Protein 3RPZ (pdb70)

Foldseek 3Di:
DPCFAACDLVNLLVFQFDDDPPDALPLLWEEEEEEADDVQLVLQLLLQLLQVLQAHSAYEYEYEPVSVVVNCVVCVRHHYDYNRLLVLLPAADPDATQEYEHAYNDALDVSSCSSVVRPLVHQHEYEYEHSRQAQDADDDHNYAYEYEDELVSVCRNPVQDSVRCVVPVQVVQQVVCLVRVHWYQHDDQQTWTHGNVGRIHTANFADLLCVDPNQVSNLSSNLRNLSSRGPDSSSSNSNSVRLSRVLLVVCVVPHDSPDDDNSVSSVSSVVSSVVSD

Nearest PDB structures (foldseek):
  3rph-assembly1_A  TM=1.003E+00  e=2.388E-55  Bacillus subtilis
  3rq5-assembly1_A  TM=1.002E+00  e=4.741E-53  Bacillus subtilis
  1kyh-assembly1_A  TM=1.003E+00  e=1.109E-51  Bacillus subtilis
  3rss-assembly1_A  TM=8.725E-01  e=8.677E-23  Thermotoga maritima MSB8
  3bgk-assembly1_A  TM=8.846E-01  e=4.744E-20  Streptococcus mutans

Solvent-accessible surface area: 12361 Å² total; per-residue (Å²): 142,102,141,22,68,76,10,44,51,119,68,0,99,87,31,24,35,156,130,80,103,163,37,129,125,40,62,17,8,33,0,0,0,0,0,0,13,91,140,92,36,37,11,0,34,29,0,0,20,0,0,41,114,0,13,8,15,99,2,24,0,0,0,7,83,100,1,11,74,100,0,61,103,85,7,82,114,7,82,56,65,114,39,0,18,112,101,0,19,122,53,86,28,162,122,131,21,93,0,0,0,0,0,0,8,5,47,88,57,152,67,0,28,92,0,0,61,34,0,5,81,25,133,7,23,0,0,0,3,20,7,0,0,15,141,53,109,30,70,176,33,148,14,41,8,0,0,0,0,85,21,30,17,0,97,82,6,15,34,16,64,61,99,65,0,81,146,98,34,12,52,37,0,55,95,38,0,53,119,17,112,0,6,0,0,0,27,40,137,84,12,1,1,0,5,35,97,42,66,12,46,27,6,60,22,23,54,54,1,32,90,81,70,14,13,21,28,0,6,0,0,0,0,0,0,0,10,5,16,12,183,52,44,58,52,0,1,3,0,0,5,15,0,15,1,11,0,0,69,80,25,45,108,158,83,59,40,160,73,1,93,6,76,39,0,0,83,21,1,62,210,12,30,145,142,3,140

B-factor: mean 21.15, std 9.0, range [11.13, 57.39]

Structure (mmCIF, N/CA/C/O backbone):
data_3RPZ
#
_entry.id   3RPZ
#
_cell.length_a   91.920
_cell.length_b   91.920
_cell.length_c   169.630
_cell.angle_alpha   90.000
_cell.angle_beta   90.000
_cell.angle_gamma   90.000
#
_symmetry.space_group_name_H-M   'I 4 2 2'
#
loop_
_entity.id
_entity.type
_entity.pdbx_description
1 polymer 'ADP/ATP-dependent NAD(P)H-hydrate dehydratase'
2 non-polymer 'MAGNESIUM ION'
3 non-polymer 'ADENOSINE MONOPHOSPHATE'
4 non-polymer 'BETA-6-HYDROXY-1,4,5,6-TETRAHYDRONICOTINAMIDE ADENINE DINUCLEOTIDE PHOSPHATE'
5 water water
#
loop_
_atom_site.group_PDB
_atom_site.id
_atom_site.type_symbol
_atom_site.label_atom_id
_atom_site.label_alt_id
_atom_site.label_comp_id
_atom_site.label_asym_id
_atom_site.label_entity_id
_atom_site.label_seq_id
_atom_site.pdbx_PDB_ins_code
_atom_site.Cartn_x
_atom_site.Cartn_y
_atom_site.Cartn_z
_atom_site.occupancy
_atom_site.B_iso_or_equiv
_atom_site.auth_seq_id
_atom_site.auth_comp_id
_atom_site.auth_asym_id
_atom_site.auth_atom_id
_atom_site.pdbx_PDB_model_num
ATOM 1 N N . ALA A 1 3 ? 13.910 -41.244 -37.331 1.00 43.30 0 ALA A N 1
ATOM 2 C CA . ALA A 1 3 ? 14.077 -42.735 -37.416 1.00 43.42 0 ALA A CA 1
ATOM 3 C C . ALA A 1 3 ? 12.751 -43.477 -37.306 1.00 42.48 0 ALA A C 1
ATOM 4 O O . ALA A 1 3 ? 12.542 -44.512 -37.946 1.00 43.42 0 ALA A O 1
ATOM 6 N N . MET A 1 4 ? 11.821 -42.948 -36.512 1.00 40.02 1 MET A N 1
ATOM 7 C CA . MET A 1 4 ? 10.513 -43.582 -36.410 1.00 38.87 1 MET A CA 1
ATOM 8 C C . MET A 1 4 ? 9.590 -43.106 -37.564 1.00 35.84 1 MET A C 1
ATOM 9 O O . MET A 1 4 ? 8.420 -43.545 -37.642 1.00 36.70 1 MET A O 1
ATOM 14 N N . ASN A 1 5 ? 10.081 -42.213 -38.434 1.00 30.81 2 ASN A N 1
ATOM 15 C CA . ASN A 1 5 ? 9.203 -41.595 -39.423 1.00 26.36 2 ASN A CA 1
ATOM 16 C C . ASN A 1 5 ? 7.905 -41.025 -38.819 1.00 24.64 2 ASN A C 1
ATOM 17 O O . ASN A 1 5 ? 6.794 -41.268 -39.311 1.00 25.87 2 ASN A O 1
ATOM 22 N N . VAL A 1 6 ? 8.083 -40.131 -37.891 1.00 23.29 3 VAL A N 1
ATOM 23 C CA . VAL A 1 6 ? 6.954 -39.458 -37.276 1.00 21.12 3 VAL A CA 1
ATOM 24 C C . VAL A 1 6 ? 6.462 -38.428 -38.295 1.00 19.20 3 VAL A C 1
ATOM 25 O O . VAL A 1 6 ? 7.242 -37.602 -38.794 1.00 21.68 3 VAL A O 1
ATOM 29 N N . PRO A 1 7 ? 5.150 -38.421 -38.602 1.00 19.43 4 PRO A N 1
ATOM 30 C CA . PRO A 1 7 ? 4.642 -37.486 -39.587 1.00 19.42 4 PRO A CA 1
ATOM 31 C C . PRO A 1 7 ? 4.559 -36.074 -39.058 1.00 18.82 4 PRO A C 1
ATOM 32 O O . PRO A 1 7 ? 4.372 -35.865 -37.846 1.00 19.28 4 PRO A O 1
ATOM 36 N N . PHE A 1 8 ? 4.670 -35.099 -39.958 1.00 17.88 5 PHE A N 1
ATOM 37 C CA . PHE A 1 8 ? 4.415 -33.717 -39.619 1.00 18.37 5 PHE A CA 1
ATOM 38 C C . PHE A 1 8 ? 2.924 -33.426 -39.614 1.00 18.00 5 PHE A C 1
ATOM 39 O O . PHE A 1 8 ? 2.162 -33.889 -40.430 1.00 18.97 5 PHE A O 1
ATOM 47 N N . TRP A 1 9 ? 2.510 -32.594 -38.666 1.00 16.60 6 TRP A N 1
ATOM 48 C CA . TRP A 1 9 ? 1.163 -31.996 -38.693 1.00 17.47 6 TRP A CA 1
ATOM 49 C C . TRP A 1 9 ? 1.282 -30.830 -39.658 1.00 17.37 6 TRP A C 1
ATOM 50 O O . TRP A 1 9 ? 1.894 -29.808 -39.337 1.00 18.90 6 TRP A O 1
ATOM 61 N N . THR A 1 10 ? 0.685 -30.991 -40.831 1.00 19.94 7 THR A N 1
ATOM 62 C CA . THR A 1 10 ? 0.885 -30.065 -41.938 1.00 19.52 7 THR A CA 1
ATOM 63 C C . THR A 1 10 ? -0.231 -29.058 -42.081 1.00 19.84 7 THR A C 1
ATOM 64 O O . THR A 1 10 ? -1.270 -29.139 -41.443 1.00 19.41 7 THR A O 1
ATOM 68 N N . GLU A 1 11 ? 0.010 -28.072 -42.925 1.00 20.96 8 GLU A N 1
ATOM 69 C CA . GLU A 1 11 ? -0.993 -27.065 -43.246 1.00 21.98 8 GLU A CA 1
ATOM 70 C C . GLU A 1 11 ? -2.343 -27.703 -43.638 1.00 21.64 8 GLU A C 1
ATOM 71 O O . GLU A 1 11 ? -3.383 -27.206 -43.243 1.00 21.10 8 GLU A O 1
ATOM 77 N N . GLU A 1 12 ? -2.302 -28.790 -44.371 1.00 21.81 9 GLU A N 1
ATOM 78 C CA . GLU A 1 12 ? -3.502 -29.468 -44.762 1.00 24.17 9 GLU A CA 1
ATOM 79 C C . GLU A 1 12 ? -4.297 -30.000 -43.547 1.00 22.19 9 GLU A C 1
ATOM 80 O O . GLU A 1 12 ? -5.499 -29.908 -43.513 1.00 22.17 9 GLU A O 1
ATOM 86 N N . HIS A 1 13 ? -3.599 -30.541 -42.561 1.00 20.19 10 HIS A N 1
ATOM 87 C CA . HIS A 1 13 ? -4.226 -31.030 -41.363 1.00 20.47 10 HIS A CA 1
ATOM 88 C C . HIS A 1 13 ? -4.809 -29.870 -40.549 1.00 18.68 10 HIS A C 1
ATOM 89 O O . HIS A 1 13 ? -5.891 -30.000 -39.980 1.00 17.57 10 HIS A O 1
ATOM 96 N N . VAL A 1 14 ? -4.099 -28.767 -40.468 1.00 18.39 11 VAL A N 1
ATOM 97 C CA . VAL A 1 14 ? -4.573 -27.563 -39.774 1.00 17.75 11 VAL A CA 1
ATOM 98 C C . VAL A 1 14 ? -5.871 -27.051 -40.420 1.00 17.58 11 VAL A C 1
ATOM 99 O O . VAL A 1 14 ? -6.897 -26.854 -39.750 1.00 18.34 11 VAL A O 1
ATOM 103 N N . ARG A 1 15 ? -5.830 -26.899 -41.741 1.00 19.20 12 ARG A N 1
ATOM 104 C CA . ARG A 1 15 ? -6.993 -26.370 -42.445 1.00 19.59 12 ARG A CA 1
ATOM 105 C C . ARG A 1 15 ? -8.223 -27.265 -42.266 1.00 20.25 12 ARG A C 1
ATOM 106 O O . ARG A 1 15 ? -9.323 -26.762 -42.083 1.00 22.59 12 ARG A O 1
ATOM 114 N N . ALA A 1 16 ? -8.008 -28.580 -42.267 1.00 20.31 13 ALA A N 1
ATOM 115 C CA . ALA A 1 16 ? -9.073 -29.539 -42.123 1.00 21.49 13 ALA A CA 1
ATOM 116 C C . ALA A 1 16 ? -9.700 -29.618 -40.734 1.00 20.87 13 ALA A C 1
ATOM 117 O O . ALA A 1 16 ? -10.814 -30.184 -40.587 1.00 23.75 13 ALA A O 1
ATOM 119 N N . THR A 1 17 ? -8.972 -29.147 -39.711 1.00 19.27 14 THR A N 1
ATOM 120 C CA . THR A 1 17 ? -9.390 -29.341 -38.332 1.00 18.49 14 THR A CA 1
ATOM 121 C C . THR A 1 17 ? -9.684 -28.056 -37.525 1.00 19.24 14 THR A C 1
ATOM 122 O O . THR A 1 17 ? -10.269 -28.152 -36.443 1.00 20.06 14 THR A O 1
ATOM 126 N N . LEU A 1 18 ? -9.328 -26.877 -38.038 1.00 18.95 15 LEU A N 1
ATOM 127 C CA . LEU A 1 18 ? -9.635 -25.638 -37.325 1.00 18.39 15 LEU A CA 1
ATOM 128 C C . LEU A 1 18 ? -11.148 -25.492 -37.284 1.00 18.71 15 LEU A C 1
ATOM 129 O O . LEU A 1 18 ? -11.834 -25.817 -38.272 1.00 21.02 15 LEU A O 1
ATOM 134 N N . PRO A 1 19 ? -11.676 -25.019 -36.148 1.00 18.94 16 PRO A N 1
ATOM 135 C CA . PRO A 1 19 ? -13.125 -24.940 -35.960 1.00 19.95 16 PRO A CA 1
ATOM 136 C C . PRO A 1 19 ? -13.745 -23.668 -36.619 1.00 20.87 16 PRO A C 1
ATOM 137 O O . PRO A 1 19 ? -13.043 -22.681 -36.864 1.00 19.16 16 PRO A O 1
ATOM 141 N N . GLU A 1 20 ? -15.056 -23.753 -36.862 1.00 25.00 17 GLU A N 1
ATOM 142 C CA . GLU A 1 20 ? -15.864 -22.564 -37.204 1.00 27.17 17 GLU A CA 1
ATOM 143 C C . GLU A 1 20 ? -16.289 -21.837 -35.970 1.00 25.81 17 GLU A C 1
ATOM 144 O O . GLU A 1 20 ? -16.161 -22.315 -34.763 1.00 25.89 17 GLU A O 1
ATOM 150 N N . ARG A 1 21 ? -16.486 -20.543 -36.176 1.00 24.38 18 ARG A N 1
ATOM 151 C CA . ARG A 1 21 ? -17.139 -19.781 -35.149 1.00 23.34 18 ARG A CA 1
ATOM 152 C C . ARG A 1 21 ? -18.557 -19.410 -35.546 1.00 24.68 18 ARG A C 1
ATOM 153 O O . ARG A 1 21 ? -18.765 -18.408 -36.256 1.00 26.71 18 ARG A O 1
ATOM 161 N N . ASP A 1 22 ? -19.548 -20.197 -35.126 1.00 26.22 19 ASP A N 1
ATOM 162 C CA . ASP A 1 22 ? -20.853 -20.049 -35.718 1.00 27.87 19 ASP A CA 1
ATOM 163 C C . ASP A 1 22 ? -21.526 -18.737 -35.388 1.00 25.51 19 ASP A C 1
ATOM 164 O O . ASP A 1 22 ? -21.372 -18.182 -34.270 1.00 23.16 19 ASP A O 1
ATOM 169 N N . ALA A 1 23 ? -22.290 -18.243 -36.345 1.00 24.60 20 ALA A N 1
ATOM 170 C CA . ALA A 1 23 ? -23.121 -17.079 -36.177 1.00 24.92 20 ALA A CA 1
ATOM 171 C C . ALA A 1 23 ? -24.039 -17.203 -35.011 1.00 24.77 20 ALA A C 1
ATOM 172 O O . ALA A 1 23 ? -24.318 -16.215 -34.349 1.00 24.42 20 ALA A O 1
ATOM 174 N N . GLU A 1 24 ? -24.519 -18.389 -34.724 1.00 26.51 21 GLU A N 1
ATOM 175 C CA . GLU A 1 24 ? -25.459 -18.594 -33.631 1.00 28.52 21 GLU A CA 1
ATOM 176 C C . GLU A 1 24 ? -24.661 -19.218 -32.502 1.00 28.81 21 GLU A C 1
ATOM 177 O O . GLU A 1 24 ? -24.701 -20.476 -32.322 1.00 32.18 21 GLU A O 1
ATOM 183 N N . SER A 1 25 ? -23.724 -18.455 -31.980 1.00 24.34 22 SER A N 1
ATOM 184 C CA . SER A 1 25 ? -22.928 -18.796 -30.772 1.00 21.80 22 SER A CA 1
ATOM 185 C C . SER A 1 25 ? -22.869 -17.562 -29.888 1.00 19.63 22 SER A C 1
ATOM 186 O O . SER A 1 25 ? -23.141 -16.437 -30.302 1.00 20.12 22 SER A O 1
ATOM 189 N N . HIS A 1 26 ? -22.568 -17.809 -28.618 1.00 17.81 23 HIS A N 1
ATOM 190 C CA . HIS A 1 26 ? -22.257 -16.769 -27.663 1.00 16.48 23 HIS A CA 1
ATOM 191 C C . HIS A 1 26 ? -21.053 -17.173 -26.866 1.00 15.81 23 HIS A C 1
ATOM 192 O O . HIS A 1 26 ? -20.553 -18.298 -27.036 1.00 17.30 23 HIS A O 1
ATOM 199 N N . LYS A 1 27 ? -20.557 -16.325 -25.970 1.00 14.91 24 LYS A N 1
ATOM 200 C CA . LYS A 1 27 ? -19.318 -16.667 -25.288 1.00 15.75 24 LYS A CA 1
ATOM 201 C C . LYS A 1 27 ? -19.386 -17.987 -24.542 1.00 16.19 24 LYS A C 1
ATOM 202 O O . LYS A 1 27 ? -18.405 -18.706 -24.520 1.00 16.67 24 LYS A O 1
ATOM 208 N N . GLY A 1 28 ? -20.535 -18.304 -23.935 1.00 16.46 25 GLY A N 1
ATOM 209 C CA . GLY A 1 28 ? -20.682 -19.577 -23.278 1.00 16.42 25 GLY A CA 1
ATOM 210 C C . GLY A 1 28 ? -20.483 -20.782 -24.141 1.00 17.67 25 GLY A C 1
ATOM 211 O O . GLY A 1 28 ? -20.030 -21.852 -23.670 1.00 18.96 25 GLY A O 1
ATOM 212 N N . THR A 1 29 ? -20.811 -20.665 -25.428 1.00 17.07 26 THR A N 1
ATOM 213 C CA . THR A 1 29 ? -20.558 -21.741 -26.392 1.00 16.79 26 THR A CA 1
ATOM 214 C C . THR A 1 29 ? -19.109 -22.180 -26.373 1.00 18.52 26 THR A C 1
ATOM 215 O O . THR A 1 29 ? -18.781 -23.375 -26.513 1.00 19.99 26 THR A O 1
ATOM 219 N N . TYR A 1 30 ? -18.220 -21.200 -26.232 1.00 15.70 27 TYR A N 1
ATOM 220 C CA . TYR A 1 30 ? -16.782 -21.442 -26.262 1.00 15.97 27 TYR A CA 1
ATOM 221 C C . TYR A 1 30 ? -16.119 -21.616 -24.904 1.00 17.02 27 TYR A C 1
ATOM 222 O O . TYR A 1 30 ? -14.924 -21.745 -24.820 1.00 19.64 27 TYR A O 1
ATOM 231 N N . GLY A 1 31 ? -16.921 -21.607 -23.854 1.00 15.63 28 GLY A N 1
ATOM 232 C CA . GLY A 1 31 ? -16.471 -21.967 -22.514 1.00 16.66 28 GLY A CA 1
ATOM 233 C C . GLY A 1 31 ? -15.677 -20.916 -21.773 1.00 15.83 28 GLY A C 1
ATOM 234 O O . GLY A 1 31 ? -15.223 -19.929 -22.361 1.00 16.38 28 GLY A O 1
ATOM 235 N N . THR A 1 32 ? -15.530 -21.164 -20.476 1.00 15.54 29 THR A N 1
ATOM 236 C CA . THR A 1 32 ? -14.691 -20.395 -19.568 1.00 14.67 29 THR A CA 1
ATOM 237 C C . THR A 1 32 ? -13.476 -21.219 -19.223 1.00 15.46 29 THR A C 1
ATOM 238 O O . THR A 1 32 ? -13.602 -22.337 -18.743 1.00 15.92 29 THR A O 1
ATOM 242 N N . ALA A 1 33 ? -12.297 -20.704 -19.520 1.00 13.71 30 ALA A N 1
ATOM 243 C CA . ALA A 1 33 ? -11.020 -21.318 -19.175 1.00 14.01 30 ALA A CA 1
ATOM 244 C C . ALA A 1 33 ? -10.465 -20.726 -17.901 1.00 13.74 30 ALA A C 1
ATOM 245 O O . ALA A 1 33 ? -10.760 -19.587 -17.580 1.00 14.01 30 ALA A O 1
ATOM 247 N N . LEU A 1 34 ? -9.696 -21.516 -17.164 1.00 13.20 31 LEU A N 1
ATOM 248 C CA . LEU A 1 34 ? -8.941 -21.060 -16.014 1.00 12.29 31 LEU A CA 1
ATOM 249 C C . LEU A 1 34 ? -7.464 -21.145 -16.291 1.00 13.01 31 LEU A C 1
ATOM 250 O O . LEU A 1 34 ? -6.972 -22.201 -16.690 1.00 13.53 31 LEU A O 1
ATOM 255 N N . LEU A 1 35 ? -6.752 -20.058 -16.020 1.00 12.60 32 LEU A N 1
ATOM 256 C CA . LEU A 1 35 ? -5.302 -19.976 -16.136 1.00 12.66 32 LEU A CA 1
ATOM 257 C C . LEU A 1 35 ? -4.717 -19.683 -14.754 1.00 13.13 32 LEU A C 1
ATOM 258 O O . LEU A 1 35 ? -5.006 -18.632 -14.166 1.00 13.76 32 LEU A O 1
ATOM 263 N N . LEU A 1 36 ? -3.883 -20.602 -14.270 1.00 12.75 33 LEU A N 1
ATOM 264 C CA . LEU A 1 36 ? -3.214 -20.508 -12.977 1.00 12.88 33 LEU A CA 1
ATOM 265 C C . LEU A 1 36 ? -1.749 -20.241 -13.264 1.00 13.03 33 LEU A C 1
ATOM 266 O O . LEU A 1 36 ? -1.002 -21.107 -13.661 1.00 13.19 33 LEU A O 1
ATOM 271 N N . ALA A 1 37 ? -1.342 -18.974 -13.118 1.00 12.71 34 ALA A N 1
ATOM 272 C CA . ALA A 1 37 ? -0.035 -18.537 -13.638 1.00 12.98 34 ALA A CA 1
ATOM 273 C C . ALA A 1 37 ? 0.363 -17.231 -12.996 1.00 13.42 34 ALA A C 1
ATOM 274 O O . ALA A 1 37 ? -0.496 -16.477 -12.533 1.00 13.88 34 ALA A O 1
ATOM 276 N N . GLY A 1 38 ? 1.670 -16.932 -13.069 1.00 14.12 35 GLY A N 1
ATOM 277 C CA . GLY A 1 38 ? 2.181 -15.636 -12.605 1.00 13.60 35 GLY A CA 1
ATOM 278 C C . GLY A 1 38 ? 2.491 -15.566 -11.137 1.00 14.80 35 GLY A C 1
ATOM 279 O O . GLY A 1 38 ? 1.677 -16.003 -10.324 1.00 16.34 35 GLY A O 1
ATOM 280 N N . SER A 1 39 ? 3.645 -15.035 -10.789 1.00 14.87 36 SER A N 1
ATOM 281 C CA . SER A 1 39 ? 4.033 -14.888 -9.402 1.00 14.81 36 SER A CA 1
ATOM 282 C C . SER A 1 39 ? 4.791 -13.579 -9.263 1.00 15.75 36 SER A C 1
ATOM 283 O O . SER A 1 39 ? 5.050 -12.925 -10.232 1.00 16.31 36 SER A O 1
ATOM 286 N N . ASP A 1 40 ? 5.137 -13.203 -8.046 1.00 16.68 37 ASP A N 1
ATOM 287 C CA . ASP A 1 40 ? 5.649 -11.869 -7.838 1.00 17.83 37 ASP A CA 1
ATOM 288 C C . ASP A 1 40 ? 6.868 -11.509 -8.654 1.00 15.52 37 ASP A C 1
ATOM 289 O O . ASP A 1 40 ? 6.930 -10.408 -9.126 1.00 16.78 37 ASP A O 1
ATOM 294 N N . ASP A 1 41 ? 7.831 -12.409 -8.807 1.00 15.56 38 ASP A N 1
ATOM 295 C CA . ASP A 1 41 ? 9.024 -12.078 -9.592 1.00 16.36 38 ASP A CA 1
ATOM 296 C C . ASP A 1 41 ? 8.994 -12.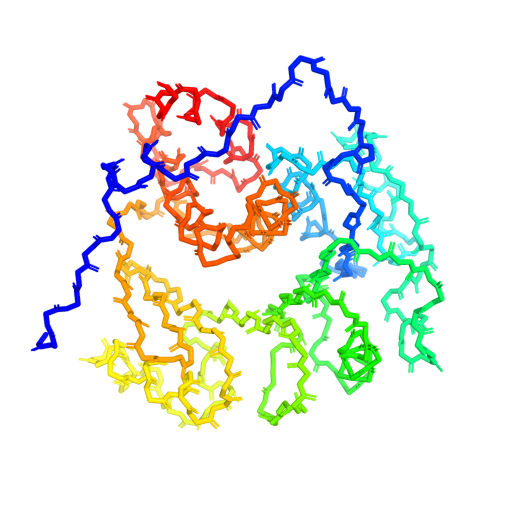580 -11.041 1.00 15.70 38 ASP A C 1
ATOM 297 O O . ASP A 1 41 ? 9.899 -12.335 -11.793 1.00 15.70 38 ASP A O 1
ATOM 302 N N . MET A 1 42 ? 7.931 -13.293 -11.378 1.00 14.45 39 MET A N 1
ATOM 303 C CA . MET A 1 42 ? 7.619 -13.742 -12.757 1.00 14.53 39 MET A CA 1
ATOM 304 C C . MET A 1 42 ? 6.158 -13.448 -13.089 1.00 13.35 39 MET A C 1
ATOM 305 O O . MET A 1 42 ? 5.368 -14.365 -13.399 1.00 13.31 39 MET A O 1
ATOM 310 N N . PRO A 1 43 ? 5.769 -12.167 -13.035 1.00 13.39 40 PRO A N 1
ATOM 311 C CA . PRO A 1 43 ? 4.379 -11.842 -13.320 1.00 12.71 40 PRO A CA 1
ATOM 312 C C . PRO A 1 43 ? 4.027 -11.934 -14.769 1.00 12.60 40 PRO A C 1
ATOM 313 O O . PRO A 1 43 ? 2.873 -12.235 -15.138 1.00 13.35 40 PRO A O 1
ATOM 317 N N . GLY A 1 44 ? 4.986 -11.603 -15.643 1.00 12.43 41 GLY A N 1
A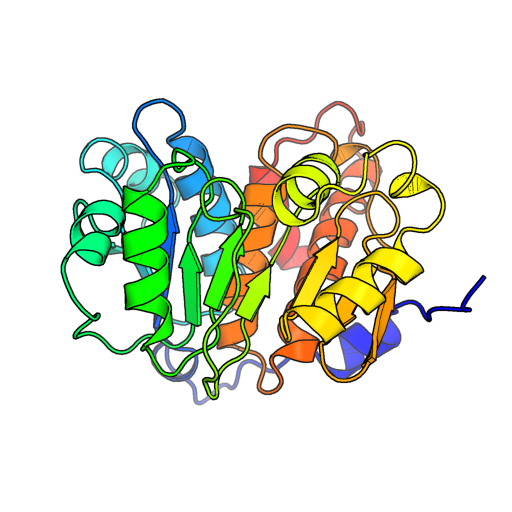TOM 318 C CA . GLY A 1 44 ? 4.684 -11.460 -17.047 1.00 12.43 41 GLY A CA 1
ATOM 319 C C . GLY A 1 44 ? 4.201 -12.728 -17.717 1.00 11.67 41 GLY A C 1
ATOM 320 O O . GLY A 1 44 ? 3.413 -12.626 -18.651 1.00 11.75 41 GLY A O 1
ATOM 321 N N . ALA A 1 45 ? 4.650 -13.876 -17.250 1.00 12.27 42 ALA A N 1
ATOM 322 C CA . ALA A 1 45 ? 4.164 -15.136 -17.805 1.00 11.55 42 ALA A CA 1
ATOM 323 C C . ALA A 1 45 ? 2.652 -15.244 -17.771 1.00 12.02 42 ALA A C 1
ATOM 324 O O . ALA A 1 45 ? 2.062 -15.901 -18.662 1.00 12.76 42 ALA A O 1
ATOM 326 N N . ALA A 1 46 ? 2.014 -14.644 -16.749 1.00 12.44 43 ALA A N 1
ATOM 327 C CA . ALA A 1 46 ? 0.568 -14.668 -16.716 1.00 11.63 43 ALA A CA 1
ATOM 328 C C . ALA A 1 46 ? -0.076 -13.847 -17.795 1.00 11.90 43 ALA A C 1
ATOM 329 O O . ALA A 1 46 ? -1.099 -14.228 -18.370 1.00 12.72 43 ALA A O 1
ATOM 331 N N . LEU A 1 47 ? 0.482 -12.669 -18.069 1.00 12.01 44 LEU A N 1
ATOM 332 C CA . LEU A 1 47 ? 0.005 -11.826 -19.167 1.00 11.13 44 LEU A CA 1
ATOM 333 C C . LEU A 1 47 ? 0.235 -12.531 -20.508 1.00 11.97 44 LEU A C 1
ATOM 334 O O . LEU A 1 47 ? -0.620 -12.532 -21.358 1.00 12.32 44 LEU A O 1
ATOM 339 N N . LEU A 1 48 ? 1.412 -13.137 -20.682 1.00 11.61 45 LEU A N 1
ATOM 340 C CA . LEU A 1 48 ? 1.715 -13.817 -21.910 1.00 11.83 45 LEU A CA 1
ATOM 341 C C . LEU A 1 48 ? 0.765 -14.972 -22.197 1.00 11.37 45 LEU A C 1
ATOM 342 O O . LEU A 1 48 ? 0.204 -15.107 -23.272 1.00 12.06 45 LEU A O 1
ATOM 347 N N . ALA A 1 49 ? 0.551 -15.817 -21.168 1.00 11.35 46 ALA A N 1
ATOM 348 C CA . ALA A 1 49 ? -0.339 -16.942 -21.345 1.00 11.24 46 ALA A CA 1
ATOM 349 C C . ALA A 1 49 ? -1.787 -16.468 -21.459 1.00 12.13 46 ALA A C 1
ATOM 350 O O . ALA A 1 49 ? -2.580 -17.042 -22.201 1.00 12.55 46 ALA A O 1
ATOM 352 N N . GLY A 1 50 ? -2.159 -15.421 -20.732 1.00 11.88 47 GLY A N 1
ATOM 353 C CA . GLY A 1 50 ? -3.526 -14.905 -20.827 1.00 11.62 47 GLY A CA 1
ATOM 354 C C . GLY A 1 50 ? -3.858 -14.372 -22.193 1.00 12.21 47 GLY A C 1
ATOM 355 O O . GLY A 1 50 ? -4.925 -14.640 -22.736 1.00 13.08 47 GLY A O 1
ATOM 35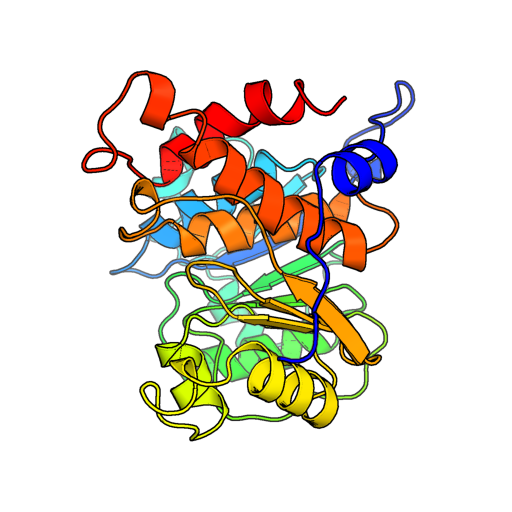6 N N . LEU A 1 51 ? -2.959 -13.600 -22.780 1.00 11.85 48 LEU A N 1
ATOM 357 C CA . LEU A 1 51 ? -3.123 -13.114 -24.155 1.00 12.56 48 LEU A CA 1
ATOM 358 C C . LEU A 1 51 ? -3.178 -14.261 -25.131 1.00 12.68 48 LEU A C 1
ATOM 359 O O . LEU A 1 51 ? -4.057 -14.300 -25.993 1.00 13.16 48 LEU A O 1
ATOM 364 N N . GLY A 1 52 ? -2.295 -15.267 -24.992 1.00 12.08 49 GLY A N 1
ATOM 365 C CA . GLY A 1 52 ? -2.376 -16.420 -25.867 1.00 12.60 49 GLY A CA 1
ATOM 366 C C . GLY A 1 52 ? -3.715 -17.111 -25.791 1.00 12.92 49 GLY A C 1
ATOM 367 O O . GLY A 1 52 ? -4.275 -17.534 -26.806 1.00 12.81 49 GLY A O 1
ATOM 368 N N . ALA A 1 53 ? -4.261 -17.247 -24.598 1.00 12.50 50 ALA A N 1
ATOM 369 C CA . ALA A 1 53 ? -5.524 -17.939 -24.383 1.00 12.11 50 ALA A CA 1
ATOM 370 C C . ALA A 1 53 ? -6.695 -17.153 -24.988 1.00 12.45 50 ALA A C 1
ATOM 371 O O . ALA A 1 53 ? -7.509 -17.739 -25.706 1.00 12.56 50 ALA A O 1
ATOM 373 N N . MET A 1 54 ? -6.786 -15.874 -24.647 1.00 12.62 51 MET A N 1
ATOM 374 C CA . MET A 1 54 ? -7.941 -15.117 -25.115 1.00 12.40 51 MET A CA 1
ATOM 375 C C . MET A 1 54 ? -7.911 -14.902 -26.604 1.00 13.24 51 MET A C 1
ATOM 376 O O . MET A 1 54 ? -8.970 -14.775 -27.226 1.00 14.16 51 MET A O 1
ATOM 381 N N . ARG A 1 55 ? -6.719 -14.863 -27.205 1.00 12.36 52 ARG A N 1
ATOM 382 C CA . ARG A 1 55 ? -6.603 -14.811 -28.657 1.00 12.70 52 ARG A CA 1
ATOM 383 C C . ARG A 1 55 ? -7.012 -16.097 -29.332 1.00 13.70 52 ARG A C 1
ATOM 384 O O . ARG A 1 55 ? -7.218 -16.100 -30.547 1.00 14.99 52 ARG A O 1
ATOM 392 N N . SER A 1 56 ? -7.089 -17.210 -28.614 1.00 12.97 53 SER A N 1
ATOM 393 C CA . SER A 1 56 ? -7.213 -18.528 -29.191 1.00 13.08 53 SER A CA 1
ATOM 394 C C . SER A 1 56 ? -8.570 -19.158 -29.106 1.00 13.76 53 SER A C 1
ATOM 395 O O . SER A 1 56 ? -8.720 -20.377 -29.067 1.00 14.55 53 SER A O 1
ATOM 398 N N . GLY A 1 57 ? -9.628 -18.346 -29.083 1.00 14.02 54 GLY A N 1
ATOM 399 C CA . GL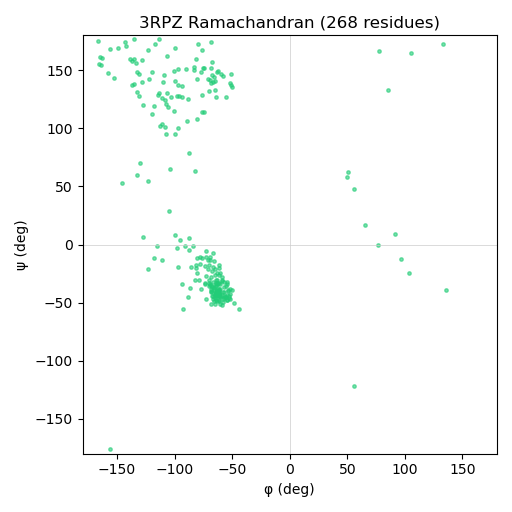Y A 1 57 ? -10.965 -18.841 -29.367 1.00 14.30 54 GLY A CA 1
ATOM 400 C C . GLY A 1 57 ? -11.831 -19.319 -28.199 1.00 14.31 54 GLY A C 1
ATOM 401 O O . GLY A 1 57 ? -12.898 -19.864 -28.435 1.00 14.53 54 GLY A O 1
ATOM 402 N N . LEU A 1 58 ? -11.384 -19.087 -26.967 1.00 13.38 55 LEU A N 1
ATOM 403 C CA . LEU A 1 58 ? -12.224 -19.341 -25.786 1.00 13.37 55 LEU A CA 1
ATOM 404 C C . LEU A 1 58 ? -13.403 -18.351 -25.734 1.00 13.69 55 LEU A C 1
ATOM 405 O O . LEU A 1 58 ? -13.516 -17.426 -26.557 1.00 14.05 55 LEU A O 1
ATOM 410 N N . GLY A 1 59 ? -14.286 -18.579 -24.760 1.00 14.02 56 GLY A N 1
ATOM 411 C CA . GLY A 1 59 ? -15.353 -17.650 -24.481 1.00 14.07 56 GLY A CA 1
ATOM 412 C C . GLY A 1 59 ? -14.995 -16.654 -23.422 1.00 14.16 56 GLY A C 1
ATOM 413 O O . GLY A 1 59 ? -15.119 -15.446 -23.634 1.00 15.94 56 GLY A O 1
ATOM 414 N N . LYS A 1 60 ? -14.587 -17.130 -22.251 1.00 14.17 57 LYS A N 1
ATOM 415 C CA . LYS A 1 60 ? -14.158 -16.296 -21.146 1.00 13.84 57 LYS A CA 1
ATOM 416 C C . LYS A 1 60 ? -12.873 -16.848 -20.585 1.00 12.68 57 LYS A C 1
ATOM 417 O O . LYS A 1 60 ? -12.607 -18.035 -20.705 1.00 13.89 57 LYS A O 1
ATOM 423 N N . LEU A 1 61 ? -12.099 -15.992 -19.923 1.00 12.69 58 LEU A N 1
ATOM 424 C CA . LEU A 1 61 ? -10.899 -16.443 -19.206 1.00 12.14 58 LEU A CA 1
ATOM 425 C C . LEU A 1 61 ? -10.897 -15.879 -17.808 1.00 12.87 58 LEU A C 1
ATOM 426 O O . LEU A 1 61 ? -11.060 -14.648 -17.600 1.00 13.01 58 LEU A O 1
ATOM 431 N N . VAL A 1 62 ? -10.731 -16.757 -16.832 1.00 12.55 59 VAL A N 1
ATOM 432 C CA . VAL A 1 62 ? -10.465 -16.410 -15.446 1.00 12.67 59 VAL A CA 1
ATOM 433 C C . VAL A 1 62 ? -8.979 -16.653 -15.174 1.00 13.16 59 VAL A C 1
ATOM 434 O O . VAL A 1 62 ? -8.505 -17.757 -15.469 1.00 13.49 59 VAL A O 1
ATOM 438 N N . ILE A 1 63 ? -8.270 -15.663 -14.663 1.00 12.93 60 ILE A N 1
ATOM 439 C CA . ILE A 1 63 ? -6.847 -15.806 -14.319 1.00 12.53 60 ILE A CA 1
ATOM 440 C C . ILE A 1 63 ? -6.764 -15.882 -12.807 1.00 13.56 60 ILE A C 1
ATOM 441 O O . ILE A 1 63 ? -7.197 -14.955 -12.108 1.00 14.41 60 ILE A O 1
ATOM 446 N N . GLY A 1 64 ? -6.256 -17.009 -12.308 1.00 13.08 61 GLY A N 1
ATOM 447 C CA . GLY A 1 64 ? -5.995 -17.187 -10.879 1.00 13.44 61 GLY A CA 1
ATOM 448 C C . GLY A 1 64 ? -4.527 -16.891 -10.629 1.00 15.56 61 GLY A C 1
ATOM 449 O O . GLY A 1 64 ? -3.632 -17.695 -10.876 1.00 17.19 61 GLY A O 1
ATOM 450 N N . THR A 1 65 ? -4.264 -15.699 -10.141 1.00 17.68 62 THR A N 1
ATOM 451 C CA . THR A 1 65 ? -2.892 -15.234 -9.898 1.00 18.07 62 THR A CA 1
ATOM 452 C C . THR A 1 65 ? -2.887 -14.419 -8.631 1.00 17.00 62 THR A C 1
ATOM 453 O O . THR A 1 65 ? -3.923 -14.051 -8.097 1.00 18.39 62 THR A O 1
ATOM 457 N N . SER A 1 66 ? -1.642 -14.108 -8.218 1.00 19.99 63 SER A N 1
ATOM 458 C CA . SER A 1 66 ? -1.391 -13.367 -7.027 1.00 22.76 63 SER A CA 1
ATOM 459 C C . SER A 1 66 ? -1.987 -11.967 -7.111 1.00 21.80 63 SER A C 1
ATOM 460 O O . SER A 1 66 ? -2.015 -11.387 -8.231 1.00 18.65 63 SER A O 1
ATOM 463 N N . GLU A 1 67 ? -2.409 -11.355 -6.014 1.00 21.97 64 GLU A N 1
ATOM 464 C CA . GLU A 1 67 ? -2.926 -10.012 -5.985 1.00 22.27 64 GLU A CA 1
ATOM 465 C C . GLU A 1 67 ? -2.037 -9.010 -6.635 1.00 22.33 64 GLU A C 1
ATOM 466 O O . GLU A 1 67 ? -2.517 -8.049 -7.250 1.00 24.37 64 GLU A O 1
ATOM 472 N N . ASN A 1 68 ? -0.734 -9.142 -6.479 1.00 19.91 65 ASN A N 1
ATOM 473 C CA . ASN A 1 68 ? 0.180 -8.161 -7.040 1.00 20.69 65 ASN A CA 1
ATOM 474 C C . ASN A 1 68 ? 0.321 -8.260 -8.527 1.00 18.46 65 ASN A C 1
ATOM 475 O O . ASN A 1 68 ? 0.800 -7.326 -9.157 1.00 18.52 65 ASN A O 1
ATOM 480 N N . VAL A 1 69 ? -0.058 -9.400 -9.137 1.00 15.12 66 VAL A N 1
ATOM 481 C CA . VAL A 1 69 ? 0.069 -9.652 -10.563 1.00 14.33 66 VAL A CA 1
ATOM 482 C C . VAL A 1 69 ? -1.135 -9.125 -11.324 1.00 14.62 66 VAL A C 1
ATOM 483 O O . VAL A 1 69 ? -1.007 -8.595 -12.401 1.00 14.00 66 VAL A O 1
ATOM 487 N N . ILE A 1 70 ? -2.328 -9.240 -10.745 1.00 14.25 67 ILE A N 1
ATOM 488 C CA . ILE A 1 70 ? -3.562 -8.807 -11.369 1.00 12.88 67 ILE A CA 1
ATOM 489 C C . ILE A 1 70 ? -3.442 -7.436 -12.035 1.00 13.83 67 ILE A C 1
ATOM 490 O O . ILE A 1 70 ? -3.777 -7.314 -13.214 1.00 13.48 67 ILE A O 1
ATOM 495 N N . PRO A 1 71 ? -3.022 -6.384 -11.305 1.00 13.60 68 PRO A N 1
ATOM 496 C CA . PRO A 1 71 ? -3.016 -5.058 -11.914 1.00 14.10 68 PRO A CA 1
ATOM 497 C C . PRO A 1 71 ? -2.110 -4.899 -13.127 1.00 13.81 68 PRO A C 1
ATOM 498 O O . PRO A 1 71 ? -2.273 -3.966 -13.907 1.00 14.20 68 PRO A O 1
ATOM 502 N N . LEU A 1 72 ? -1.131 -5.797 -13.275 1.00 13.26 69 LEU A N 1
ATOM 503 C CA . LEU A 1 72 ? -0.191 -5.737 -14.364 1.00 13.51 69 LEU A CA 1
ATOM 504 C C . LEU A 1 72 ? -0.729 -6.332 -15.634 1.00 13.77 69 LEU A C 1
ATOM 505 O O . LEU A 1 72 ? -0.217 -6.084 -16.751 1.00 15.79 69 LEU A O 1
ATOM 510 N N . ILE A 1 73 ? -1.778 -7.133 -15.542 1.00 11.89 70 ILE A N 1
ATOM 511 C CA . ILE A 1 73 ? -2.447 -7.748 -16.663 1.00 12.56 70 ILE A CA 1
ATOM 512 C C . ILE A 1 73 ? -3.557 -6.878 -17.262 1.00 12.75 70 ILE A C 1
ATOM 513 O O . ILE A 1 73 ? -3.665 -6.736 -18.474 1.00 13.01 70 ILE A O 1
ATOM 518 N N . VAL A 1 74 ? -4.361 -6.307 -16.368 1.00 12.90 71 VAL A N 1
ATOM 519 C CA . VAL A 1 74 ? -5.602 -5.627 -16.740 1.00 12.93 71 VAL A CA 1
ATOM 520 C C . VAL A 1 74 ? -5.474 -4.632 -17.895 1.00 12.86 71 VAL A C 1
ATOM 521 O O . VAL A 1 74 ? -6.268 -4.667 -18.816 1.00 12.94 71 VAL A O 1
ATOM 525 N N . PRO A 1 75 ? -4.511 -3.692 -17.871 1.00 13.25 72 PRO A N 1
ATOM 526 C CA . PRO A 1 75 ? -4.501 -2.667 -18.906 1.00 13.31 72 PRO A CA 1
ATOM 527 C C . PRO A 1 75 ? -4.235 -3.229 -20.294 1.00 13.04 72 PRO A C 1
ATOM 528 O O . PRO A 1 75 ? -4.676 -2.645 -21.310 1.00 15.24 72 PRO A O 1
ATOM 532 N N . VAL A 1 76 ? -3.545 -4.376 -20.368 1.00 12.77 73 VAL A N 1
ATOM 533 C CA . VAL A 1 76 ? -3.176 -4.989 -21.652 1.00 13.72 73 VAL A CA 1
ATOM 534 C C . VAL A 1 76 ? -4.203 -6.019 -22.103 1.00 13.41 73 VAL A C 1
ATOM 535 O O . VAL A 1 76 ? -4.493 -6.152 -23.321 1.00 14.95 73 VAL A O 1
ATOM 539 N N . LEU A 1 77 ? -4.808 -6.739 -21.140 1.00 12.81 74 LEU A N 1
ATOM 540 C CA . LEU A 1 77 ? -5.779 -7.777 -21.386 1.00 12.55 74 LEU A CA 1
ATOM 541 C C . LEU A 1 77 ? -6.997 -7.488 -20.490 1.00 12.25 74 LEU A C 1
ATOM 542 O O . LEU A 1 77 ? -7.264 -8.216 -19.520 1.00 13.11 74 LEU A O 1
ATOM 547 N N . PRO A 1 78 ? -7.742 -6.439 -20.796 1.00 12.33 75 PRO A N 1
ATOM 548 C CA . PRO A 1 78 ? -8.865 -6.088 -19.948 1.00 13.03 75 PRO A CA 1
ATOM 549 C C . PRO A 1 78 ? -10.007 -7.095 -20.029 1.00 13.16 75 PRO A C 1
ATOM 550 O O . PRO A 1 78 ? -10.932 -7.007 -19.208 1.00 12.96 75 PRO A O 1
ATOM 554 N N . GLU A 1 79 ? -9.980 -8.025 -20.975 1.00 12.09 76 GLU A N 1
ATOM 555 C CA . GLU A 1 79 ? -11.060 -8.946 -21.191 1.00 12.18 76 GLU A CA 1
ATOM 556 C C . GLU A 1 79 ? -11.105 -10.104 -20.196 1.00 12.63 76 GLU A C 1
ATOM 557 O O . GLU A 1 79 ? -12.133 -10.753 -20.067 1.00 12.61 76 GLU A O 1
ATOM 563 N N . ALA A 1 80 ? -10.025 -10.357 -19.487 1.00 11.68 77 ALA A N 1
ATOM 564 C CA . ALA A 1 80 ? -9.956 -11.396 -18.496 1.00 11.70 77 ALA A CA 1
ATOM 565 C C . ALA A 1 80 ? -10.513 -10.935 -17.175 1.00 11.98 77 ALA A C 1
ATOM 566 O O . ALA A 1 80 ? -10.461 -9.732 -16.863 1.00 13.22 77 ALA A O 1
ATOM 568 N N . THR A 1 81 ? -11.067 -11.865 -16.391 1.00 12.09 78 THR A N 1
ATOM 569 C CA . THR A 1 81 ? -11.439 -11.641 -15.011 1.00 13.16 78 THR A CA 1
ATOM 570 C C . THR A 1 81 ? -10.542 -12.496 -14.098 1.00 12.73 78 THR A C 1
ATOM 571 O O . THR A 1 81 ? -9.681 -13.228 -14.609 1.00 13.10 78 THR A O 1
ATOM 575 N N . TYR A 1 82 ? -10.708 -12.373 -12.788 1.00 13.46 79 TYR A N 1
ATOM 576 C CA . TYR A 1 82 ? -9.700 -12.890 -11.842 1.00 12.76 79 TYR A CA 1
ATOM 577 C C . TYR A 1 82 ? -10.301 -13.740 -10.735 1.00 14.08 79 TYR A C 1
ATOM 578 O O . TYR A 1 82 ? -11.387 -13.471 -10.258 1.00 16.36 79 TYR A O 1
ATOM 587 N N . TRP A 1 83 ? -9.510 -14.719 -10.345 1.00 15.29 80 TRP A N 1
ATOM 588 C CA . TRP A 1 83 ? -9.693 -15.477 -9.128 1.00 15.31 80 TRP A CA 1
ATOM 589 C C . TRP A 1 83 ? -8.489 -15.088 -8.270 1.00 15.81 80 TRP A C 1
ATOM 590 O O . TRP A 1 83 ? -7.350 -15.465 -8.540 1.00 15.69 80 TRP A O 1
ATOM 601 N N . ARG A 1 84 ? -8.735 -14.199 -7.309 1.00 17.42 81 ARG A N 1
ATOM 602 C CA . ARG A 1 84 ? -7.695 -13.546 -6.574 1.00 16.56 81 ARG A CA 1
ATOM 603 C C . ARG A 1 84 ? -6.905 -14.601 -5.751 1.00 17.29 81 ARG A C 1
ATOM 604 O O . ARG A 1 84 ? -7.505 -15.364 -4.973 1.00 17.72 81 ARG A O 1
ATOM 612 N N . ASP A 1 85 ? -5.578 -14.602 -5.930 1.00 17.97 82 ASP A N 1
ATOM 613 C CA A ASP A 1 85 ? -4.685 -15.616 -5.325 0.50 18.72 82 ASP A CA 1
ATOM 614 C CA B ASP A 1 85 ? -4.703 -15.603 -5.293 0.50 18.69 82 ASP A CA 1
ATOM 615 C C . ASP A 1 85 ? -5.146 -17.013 -5.676 1.00 19.05 82 ASP A C 1
ATOM 616 O O . ASP A 1 85 ? -4.990 -17.951 -4.894 1.00 19.56 82 ASP A O 1
ATOM 625 N N . GLY A 1 86 ? -5.684 -17.197 -6.903 1.00 17.12 83 GLY A N 1
ATOM 626 C CA . GLY A 1 86 ? -6.276 -18.433 -7.248 1.00 17.47 83 GLY A CA 1
ATOM 627 C C . GLY A 1 86 ? -5.375 -19.673 -7.254 1.00 17.65 83 GLY A C 1
ATOM 628 O O . GLY A 1 86 ? -5.842 -20.745 -6.894 1.00 17.97 83 GLY A O 1
ATOM 629 N N . TRP A 1 87 ? -4.112 -19.518 -7.689 1.00 18.01 84 TRP A N 1
ATOM 630 C CA . TRP A 1 87 ? -3.225 -20.695 -7.739 1.00 17.90 84 TRP A CA 1
ATOM 631 C C . TRP A 1 87 ? -2.857 -21.141 -6.339 1.00 20.11 84 TRP A C 1
ATOM 632 O O . TRP A 1 87 ? 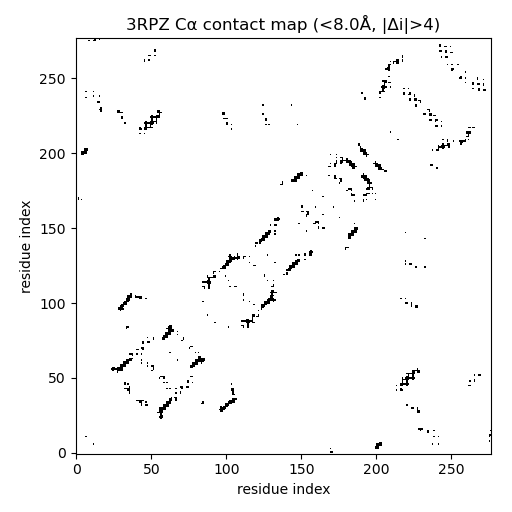-2.671 -22.333 -6.138 1.00 21.34 84 TRP A O 1
ATOM 643 N N . LYS A 1 88 ? -2.787 -20.207 -5.393 1.00 19.71 85 LYS A N 1
ATOM 644 C CA . LYS A 1 88 ? -2.575 -20.578 -3.994 1.00 21.05 85 LYS A CA 1
ATOM 645 C C . LYS A 1 88 ? -3.845 -21.205 -3.455 1.00 20.31 85 LYS A C 1
ATOM 646 O O . LYS A 1 88 ? -3.798 -22.226 -2.723 1.00 22.81 85 LYS A O 1
ATOM 652 N N . LYS A 1 89 ? -5.019 -20.613 -3.687 1.00 20.40 86 LYS A N 1
ATOM 653 C CA . LYS A 1 89 ? -6.262 -21.177 -3.231 1.00 18.99 86 LYS A CA 1
ATOM 654 C C . LYS A 1 89 ? -6.592 -22.559 -3.732 1.00 20.07 86 LYS A C 1
ATOM 655 O O . LYS A 1 89 ? -7.222 -23.373 -3.059 1.00 21.58 86 LYS A O 1
ATOM 661 N N . ALA A 1 90 ? -6.128 -22.839 -4.963 1.00 19.37 87 ALA A N 1
ATOM 662 C CA . ALA A 1 90 ? -6.336 -24.139 -5.559 1.00 19.36 87 ALA A CA 1
ATOM 663 C C . ALA A 1 90 ? -5.626 -25.248 -4.826 1.00 20.28 87 ALA A C 1
ATOM 664 O O . ALA A 1 90 ? -5.993 -26.402 -4.937 1.00 21.61 87 ALA A O 1
ATOM 666 N N . ALA A 1 91 ? -4.606 -24.902 -4.052 1.00 21.14 88 ALA A N 1
ATOM 667 C CA . ALA A 1 91 ? -3.949 -25.901 -3.219 1.00 21.55 88 ALA A CA 1
ATOM 668 C C . ALA A 1 91 ? -4.846 -26.451 -2.088 1.00 23.34 88 ALA A C 1
ATOM 669 O O . ALA A 1 91 ? -4.616 -27.527 -1.569 1.00 24.13 88 ALA A O 1
ATOM 671 N N . ASP A 1 92 ? -5.890 -25.725 -1.755 1.00 24.04 89 ASP A N 1
ATOM 672 C CA . ASP A 1 92 ? -6.746 -26.093 -0.609 1.00 26.00 89 ASP A CA 1
ATOM 673 C C . ASP A 1 92 ? -8.021 -26.878 -0.872 1.00 29.02 89 ASP A C 1
ATOM 674 O O . ASP A 1 92 ? -8.548 -27.556 0.038 1.00 32.17 89 ASP A O 1
ATOM 679 N N . ALA A 1 93 ? -8.530 -26.889 -2.078 1.00 31.95 90 ALA A N 1
ATOM 680 C CA . ALA A 1 93 ? -9.791 -27.550 -2.299 1.00 32.85 90 ALA A CA 1
ATOM 681 C C . ALA A 1 93 ? -10.034 -27.752 -3.755 1.00 34.86 90 ALA A C 1
ATOM 682 O O . ALA A 1 93 ? -9.515 -27.005 -4.571 1.00 31.49 90 ALA A O 1
ATOM 684 N N . GLN A 1 94 ? -10.849 -28.750 -4.057 1.00 36.29 91 GLN A N 1
ATOM 685 C CA . GLN A 1 94 ? -11.412 -28.919 -5.386 1.00 38.64 91 GLN A CA 1
ATOM 686 C C . GLN A 1 94 ? -12.043 -27.618 -5.814 1.00 38.41 91 GLN A C 1
ATOM 687 O O . GLN A 1 94 ? -12.573 -26.856 -4.986 1.00 38.96 91 GLN A O 1
ATOM 693 N N . LEU A 1 95 ? -11.979 -27.365 -7.116 1.00 37.18 92 LEU A N 1
ATOM 694 C CA . LEU A 1 95 ? -12.618 -26.213 -7.710 1.00 38.03 92 LEU A CA 1
ATOM 695 C C . LEU A 1 95 ? -14.124 -26.407 -7.677 1.00 39.34 92 LEU A C 1
ATOM 696 O O . LEU A 1 95 ? -14.645 -27.450 -8.098 1.00 39.50 92 LEU A O 1
ATOM 701 N N . GLU A 1 96 ? -14.821 -25.377 -7.225 1.00 40.75 93 GLU A N 1
ATOM 702 C CA A GLU A 1 96 ? -16.284 -25.413 -7.188 0.50 41.28 93 GLU A CA 1
ATOM 703 C CA B GLU A 1 96 ? -16.275 -25.408 -7.180 0.50 41.35 93 GLU A CA 1
ATOM 704 C C . GLU A 1 96 ? -16.874 -24.894 -8.497 1.00 40.59 93 GLU A C 1
ATOM 705 O O . GLU A 1 96 ? -18.025 -25.189 -8.830 1.00 41.36 93 GLU A O 1
ATOM 716 N N . GLU A 1 97 ? -16.070 -24.172 -9.274 1.00 38.28 94 GLU A N 1
ATOM 717 C CA . GLU A 1 97 ? -16.505 -23.632 -10.549 1.00 37.19 94 GLU A CA 1
ATOM 718 C C . GLU A 1 97 ? -16.207 -24.658 -11.644 1.00 34.00 94 GLU A C 1
ATOM 719 O O . GLU A 1 97 ? -15.289 -25.453 -11.489 1.00 34.59 94 GLU A O 1
ATOM 725 N N . THR A 1 98 ? -17.015 -24.639 -12.702 1.00 32.54 95 THR A N 1
ATOM 726 C CA . THR A 1 98 ? -16.831 -25.524 -13.870 1.00 30.49 95 THR A CA 1
ATOM 727 C C . THR A 1 98 ? -16.066 -24.736 -14.920 1.00 26.03 95 THR A C 1
ATOM 728 O O . THR A 1 98 ? -16.460 -23.607 -15.298 1.00 27.20 95 THR A O 1
ATOM 732 N N . TYR A 1 99 ? -14.984 -25.338 -15.389 1.00 21.63 96 TYR A N 1
ATOM 733 C CA . TYR A 1 99 ? -14.199 -24.749 -16.462 1.00 19.06 96 TYR A CA 1
ATOM 734 C C . TYR A 1 99 ? -14.157 -25.692 -17.668 1.00 17.62 96 TYR A C 1
ATOM 735 O O . TYR A 1 99 ? -14.196 -26.941 -17.525 1.00 18.67 96 TYR A O 1
ATOM 744 N N . ARG A 1 100 ? -14.081 -25.112 -18.850 1.00 16.12 97 ARG A N 1
ATOM 745 C CA . ARG A 1 100 ? -13.922 -25.853 -20.096 1.00 16.53 97 ARG A CA 1
ATOM 746 C C . ARG A 1 100 ? -12.540 -26.522 -20.231 1.00 15.82 97 ARG A C 1
ATOM 747 O O . ARG A 1 100 ? -12.409 -27.563 -20.815 1.00 17.89 97 ARG A O 1
ATOM 755 N N . ALA A 1 101 ? -11.529 -25.857 -19.696 1.00 15.29 98 ALA A N 1
ATOM 756 C CA . ALA A 1 101 ? -10.136 -26.298 -19.749 1.00 14.26 98 ALA A CA 1
ATOM 757 C C . ALA A 1 101 ? -9.379 -25.491 -18.705 1.00 13.67 98 ALA A C 1
ATOM 758 O O . ALA A 1 101 ? -9.786 -24.344 -18.396 1.00 14.56 98 ALA A O 1
ATOM 760 N N . ILE A 1 102 ? -8.280 -26.007 -18.196 1.00 14.37 99 ILE A N 1
ATOM 761 C CA . ILE A 1 102 ? -7.470 -25.360 -17.154 1.00 14.31 99 ILE A CA 1
ATOM 762 C C . ILE A 1 102 ? -6.002 -25.483 -17.546 1.00 13.92 99 ILE A C 1
ATOM 763 O O . ILE A 1 102 ? -5.580 -26.579 -17.959 1.00 14.69 99 ILE A O 1
ATOM 768 N N . ALA A 1 103 ? -5.218 -24.430 -17.375 1.00 13.52 100 ALA A N 1
ATOM 769 C CA . ALA A 1 103 ? -3.771 -24.499 -17.464 1.00 13.50 100 ALA A CA 1
ATOM 770 C C . ALA A 1 103 ? -3.163 -24.015 -16.181 1.00 14.20 100 ALA A C 1
ATOM 771 O O . ALA A 1 103 ? -3.628 -23.045 -15.596 1.00 13.94 100 ALA A O 1
ATOM 773 N N . ILE A 1 104 ? -2.072 -24.665 -15.773 1.00 13.66 101 ILE A N 1
ATOM 774 C CA . ILE A 1 104 ? -1.341 -24.286 -14.565 1.00 14.47 101 ILE A CA 1
ATOM 775 C C . ILE A 1 104 ? 0.161 -24.325 -14.831 1.00 13.77 101 ILE A C 1
ATOM 776 O O . ILE A 1 104 ? 0.643 -25.216 -15.518 1.00 14.31 101 ILE A O 1
ATOM 781 N N . GLY A 1 105 ? 0.897 -23.323 -14.348 1.00 13.90 102 GLY A N 1
ATOM 782 C CA . GLY A 1 105 ? 2.342 -23.409 -14.244 1.00 13.72 102 GLY A CA 1
ATOM 783 C C . GLY A 1 105 ? 3.192 -22.241 -14.684 1.00 12.74 102 GLY A C 1
ATOM 784 O O . GLY A 1 105 ? 4.251 -22.051 -14.108 1.00 13.82 102 GLY A O 1
ATOM 785 N N . PRO A 1 106 ? 2.821 -21.554 -15.797 1.00 12.95 103 PRO A N 1
ATOM 786 C CA . PRO A 1 106 ? 3.720 -20.483 -16.256 1.00 13.39 103 PRO A CA 1
ATOM 787 C C . PRO A 1 106 ? 4.009 -19.453 -15.194 1.00 13.11 103 PRO A C 1
ATOM 788 O O . PRO A 1 106 ? 3.085 -18.938 -14.594 1.00 14.32 103 PRO A O 1
ATOM 792 N N . GLY A 1 107 ? 5.276 -19.178 -14.929 1.00 13.76 104 GLY A N 1
ATOM 793 C CA . GLY A 1 107 ? 5.653 -18.222 -13.879 1.00 13.61 104 GLY A CA 1
ATOM 794 C C . GLY A 1 107 ? 5.325 -18.584 -12.470 1.00 15.22 104 GLY A C 1
ATOM 795 O O . GLY A 1 107 ? 5.326 -17.742 -11.589 1.00 16.47 104 GLY A O 1
ATOM 796 N N . LEU A 1 108 ? 5.044 -19.865 -12.225 1.00 14.22 105 LEU A N 1
ATOM 797 C CA . LEU A 1 108 ? 4.812 -20.348 -10.865 1.00 15.01 105 LEU A CA 1
ATOM 798 C C . LEU A 1 108 ? 6.082 -21.000 -10.355 1.00 16.34 105 LEU A C 1
ATOM 799 O O . LEU A 1 108 ? 6.737 -21.721 -11.092 1.00 16.06 105 LEU A O 1
ATOM 804 N N . PRO A 1 109 ? 6.415 -20.792 -9.084 1.00 17.69 106 PRO A N 1
ATOM 805 C CA . PRO A 1 109 ? 7.568 -21.483 -8.507 1.00 18.58 106 PRO A CA 1
ATOM 806 C C . PRO A 1 109 ? 7.325 -22.986 -8.501 1.00 17.79 106 PRO A C 1
ATOM 807 O O . PRO A 1 109 ? 6.174 -23.463 -8.407 1.00 17.97 106 PRO A O 1
ATOM 811 N N . GLN A 1 110 ? 8.387 -23.762 -8.635 1.00 18.15 107 GLN A N 1
ATOM 812 C CA . GLN A 1 110 ? 8.293 -25.207 -8.753 1.00 18.99 107 GLN A CA 1
ATOM 813 C C . GLN A 1 110 ? 8.283 -25.788 -7.361 1.00 19.37 107 GLN A C 1
ATOM 814 O O . GLN A 1 110 ? 9.274 -26.339 -6.863 1.00 20.93 107 GLN A O 1
ATOM 820 N N . THR A 1 111 ? 7.102 -25.719 -6.713 1.00 18.23 108 THR A N 1
ATOM 821 C CA . THR A 1 111 ? 6.958 -26.068 -5.319 1.00 18.64 108 THR A CA 1
ATOM 822 C C . THR A 1 111 ? 5.914 -27.165 -5.080 1.00 17.86 108 THR A C 1
ATOM 823 O O . THR A 1 111 ? 5.099 -27.454 -5.913 1.00 18.09 108 THR A O 1
ATOM 827 N N . GLU A 1 112 ? 5.932 -27.708 -3.862 1.00 18.60 109 GLU A N 1
ATOM 828 C CA . GLU A 1 112 ? 4.948 -28.717 -3.438 1.00 19.68 109 GLU A CA 1
ATOM 829 C C . GLU A 1 112 ? 3.572 -28.085 -3.364 1.00 18.32 109 GLU A C 1
ATOM 830 O O . GLU A 1 112 ? 2.583 -28.784 -3.668 1.00 19.76 109 GLU A O 1
ATOM 836 N N . SER A 1 113 ? 3.472 -26.798 -3.016 1.00 18.55 110 SER A N 1
ATOM 837 C CA . SER A 1 113 ? 2.141 -26.179 -3.015 1.00 19.15 110 SER A CA 1
ATOM 838 C C . SER A 1 113 ? 1.536 -26.141 -4.423 1.00 17.92 110 SER A C 1
ATOM 839 O O . SER A 1 113 ? 0.323 -26.307 -4.598 1.00 19.02 110 SER A O 1
ATOM 842 N N . VAL A 1 114 ? 2.356 -25.854 -5.426 1.00 17.33 111 VAL A N 1
ATOM 843 C CA . VAL A 1 114 ? 1.869 -25.933 -6.801 1.00 17.16 111 VAL A CA 1
ATOM 844 C C . VAL A 1 114 ? 1.431 -27.320 -7.160 1.00 16.73 111 VAL A C 1
ATOM 845 O O . VAL A 1 114 ? 0.354 -27.496 -7.786 1.00 17.43 111 VAL A O 1
ATOM 849 N N . GLN A 1 115 ? 2.167 -28.357 -6.703 1.00 17.37 112 GLN A N 1
ATOM 850 C CA . GLN A 1 115 ? 1.684 -29.700 -6.917 1.00 17.70 112 GLN A CA 1
ATOM 851 C C . GLN A 1 115 ? 0.374 -30.042 -6.250 1.00 16.84 112 GLN A C 1
ATOM 852 O O . GLN A 1 115 ? -0.407 -30.793 -6.784 1.00 18.52 112 GLN A O 1
ATOM 858 N N . GLN A 1 116 ? 0.133 -29.471 -5.078 1.00 18.08 113 GLN A N 1
ATOM 859 C CA . GLN A 1 116 ? -1.155 -29.611 -4.439 1.00 18.35 113 GLN A CA 1
ATOM 860 C C . GLN A 1 116 ? -2.259 -29.016 -5.264 1.00 17.19 113 GLN A C 1
ATOM 861 O O . GLN A 1 116 ? -3.335 -29.601 -5.351 1.00 17.84 113 GLN A O 1
ATOM 867 N N . ALA A 1 117 ? -1.998 -27.849 -5.832 1.00 16.93 114 ALA A N 1
ATOM 868 C CA . ALA A 1 117 ? -2.973 -27.220 -6.751 1.00 17.77 114 ALA A CA 1
ATOM 869 C C . ALA A 1 117 ? -3.230 -28.120 -7.986 1.00 17.78 114 ALA A C 1
ATOM 870 O O . ALA A 1 117 ? -4.376 -28.301 -8.380 1.00 18.81 114 ALA A O 1
ATOM 872 N N . VAL A 1 118 ? -2.163 -28.692 -8.540 1.00 18.94 115 VAL A N 1
ATOM 873 C CA . VAL A 1 118 ? -2.308 -29.633 -9.677 1.00 18.13 115 VAL A CA 1
ATOM 874 C C . VAL A 1 118 ? -3.229 -30.790 -9.288 1.00 19.16 115 VAL A C 1
ATOM 875 O O . VAL A 1 118 ? -4.199 -31.135 -9.997 1.00 19.95 115 VAL A O 1
ATOM 879 N N . ASP A 1 119 ? -3.001 -31.357 -8.092 1.00 18.99 116 ASP A N 1
ATOM 880 C CA . ASP A 1 119 ? -3.799 -32.495 -7.678 1.00 20.08 116 ASP A CA 1
ATOM 881 C C . ASP A 1 119 ? -5.275 -32.111 -7.575 1.00 21.46 116 ASP A C 1
ATOM 882 O O . ASP A 1 119 ? -6.126 -32.869 -7.972 1.00 23.08 116 ASP A O 1
ATOM 887 N N . HIS A 1 120 ? -5.584 -30.930 -7.054 1.00 20.18 117 HIS A N 1
ATOM 888 C CA . HIS A 1 120 ? -6.964 -30.489 -6.997 1.00 22.45 117 HIS A CA 1
ATOM 889 C C . HIS A 1 120 ? -7.575 -30.227 -8.373 1.00 22.76 117 HIS A C 1
ATOM 890 O O . HIS A 1 120 ? -8.709 -30.614 -8.605 1.00 25.24 117 HIS A O 1
ATOM 897 N N . VAL A 1 121 ? -6.850 -29.571 -9.241 1.00 21.99 118 VAL A N 1
ATOM 898 C CA . VAL A 1 121 ? -7.364 -29.280 -10.603 1.00 23.73 118 VAL A CA 1
ATOM 899 C C . VAL A 1 121 ? -7.639 -30.566 -11.374 1.00 23.10 118 VAL A C 1
ATOM 900 O O . VAL A 1 121 ? -8.632 -30.661 -12.076 1.00 23.56 118 VAL A O 1
ATOM 904 N N . LEU A 1 122 ? -6.855 -31.602 -11.133 1.00 22.19 119 LEU A N 1
ATOM 905 C CA . LEU A 1 122 ? -7.072 -32.854 -11.855 1.00 22.95 119 LEU A CA 1
ATOM 906 C C . LEU A 1 122 ? -8.361 -33.584 -11.463 1.00 24.54 119 LEU A C 1
ATOM 907 O O . LEU A 1 122 ? -8.788 -34.486 -12.158 1.00 23.95 119 LEU A O 1
ATOM 912 N N . THR A 1 123 ? -9.007 -33.199 -10.370 1.00 25.65 120 THR A N 1
ATOM 913 C CA . THR A 1 123 ? -10.273 -33.797 -10.046 1.00 27.91 120 THR A CA 1
ATOM 914 C C . THR A 1 123 ? -11.406 -33.165 -10.865 1.00 28.01 120 THR A C 1
ATOM 915 O O . THR A 1 123 ? -12.491 -33.722 -10.903 1.00 29.86 120 THR A O 1
ATOM 919 N N . ALA A 1 124 ? -11.149 -32.043 -11.551 1.00 26.89 121 ALA A N 1
ATOM 920 C CA . ALA A 1 124 ? -12.123 -31.442 -12.499 1.00 26.74 121 ALA A CA 1
ATOM 921 C C . ALA A 1 124 ? -12.294 -32.365 -13.702 1.00 27.38 121 ALA A C 1
ATOM 922 O O . ALA A 1 124 ? -11.447 -33.189 -13.966 1.00 30.45 121 ALA A O 1
ATOM 924 N N . ASP A 1 125 ? -13.417 -32.236 -14.391 1.00 28.11 122 ASP A N 1
ATOM 925 C CA A ASP A 1 125 ? -13.662 -33.005 -15.608 0.50 27.96 122 ASP A CA 1
ATOM 926 C CA B ASP A 1 125 ? -13.678 -32.981 -15.594 0.50 27.97 122 ASP A CA 1
ATOM 927 C C . ASP A 1 125 ? -13.463 -32.058 -16.779 1.00 28.17 122 ASP A C 1
ATOM 928 O O . ASP A 1 125 ? -14.420 -31.508 -17.351 1.00 30.86 122 ASP A O 1
ATOM 937 N N . CYS A 1 126 ? -12.200 -31.856 -17.124 1.00 22.79 123 CYS A N 1
ATOM 938 C CA . CYS A 1 126 ? -11.851 -31.062 -18.279 1.00 20.63 123 CYS A CA 1
ATOM 939 C C . CYS A 1 126 ? -10.382 -31.343 -18.623 1.00 19.11 123 CYS A C 1
ATOM 940 O O . CYS A 1 126 ? -9.643 -31.883 -17.812 1.00 18.85 123 CYS A O 1
ATOM 943 N N . PRO A 1 127 ? -9.967 -31.029 -19.840 1.00 17.25 124 PRO A N 1
ATOM 944 C CA . PRO A 1 127 ? -8.540 -31.062 -20.180 1.00 16.26 124 PRO A CA 1
ATOM 945 C C . PRO A 1 127 ? -7.767 -30.118 -19.256 1.00 15.19 124 PRO A C 1
ATOM 946 O O . PRO A 1 127 ? -8.247 -29.013 -18.910 1.00 15.64 124 PRO A O 1
ATOM 950 N N . VAL A 1 128 ? -6.563 -30.532 -18.926 1.00 14.62 125 VAL A N 1
ATOM 951 C CA . VAL A 1 128 ? -5.659 -29.774 -18.046 1.00 13.85 125 VAL A CA 1
ATOM 952 C C . VAL A 1 128 ? -4.298 -29.738 -18.694 1.00 14.95 125 VAL A C 1
ATOM 953 O O . VAL A 1 128 ? -3.785 -30.790 -19.128 1.00 16.17 125 VAL A O 1
ATOM 957 N N . ILE A 1 129 ? -3.699 -28.560 -18.769 1.00 14.32 126 ILE A N 1
ATOM 958 C CA . ILE A 1 129 ? -2.336 -28.369 -19.230 1.00 13.20 126 ILE A CA 1
ATOM 959 C C . ILE A 1 129 ? -1.440 -28.042 -18.059 1.00 14.18 126 ILE A C 1
ATOM 960 O O . ILE A 1 129 ? -1.775 -27.204 -17.209 1.00 13.77 126 ILE A O 1
ATOM 965 N N . LEU A 1 130 ? -0.329 -28.751 -17.965 1.00 14.12 127 LEU A N 1
ATOM 966 C CA . LEU A 1 130 ? 0.701 -28.502 -16.962 1.00 13.68 127 LEU A CA 1
ATOM 967 C C . LEU A 1 130 ? 1.953 -28.049 -17.678 1.00 13.62 127 LEU A C 1
ATOM 968 O O . LEU A 1 130 ? 2.435 -28.706 -18.610 1.00 13.74 127 LEU A O 1
ATOM 973 N N . ASP A 1 131 ? 2.509 -26.929 -17.233 1.00 13.11 128 ASP A N 1
ATOM 974 C CA . ASP A 1 131 ? 3.689 -26.324 -17.814 1.00 12.70 128 ASP A CA 1
ATOM 975 C C . ASP A 1 131 ? 4.602 -25.814 -16.723 1.00 13.89 128 ASP A C 1
ATOM 976 O O . ASP A 1 131 ? 4.145 -25.553 -15.610 1.00 13.80 128 ASP A O 1
ATOM 981 N N . ALA A 1 132 ? 5.856 -25.621 -17.060 1.00 13.87 129 ALA A N 1
ATOM 982 C CA . ALA A 1 132 ? 6.744 -24.747 -16.248 1.00 13.70 129 ALA A CA 1
ATOM 983 C C . ALA A 1 132 ? 6.799 -25.185 -14.778 1.00 13.66 129 ALA A C 1
ATOM 984 O O . ALA A 1 132 ? 7.199 -26.305 -14.517 1.00 14.36 129 ALA A O 1
ATOM 986 N N . GLY A 1 133 ? 6.438 -24.323 -13.841 1.00 13.80 130 GLY A N 1
ATOM 987 C CA . GLY A 1 133 ? 6.534 -24.658 -12.430 1.00 14.91 130 GLY A CA 1
ATOM 988 C C . GLY A 1 133 ? 5.628 -25.766 -11.963 1.00 16.19 130 GLY A C 1
ATOM 989 O O . GLY A 1 133 ? 5.831 -26.270 -10.871 1.00 17.24 130 GLY A O 1
ATOM 990 N N . ALA A 1 134 ? 4.629 -26.145 -12.773 1.00 14.45 131 ALA A N 1
ATOM 991 C CA . ALA A 1 134 ? 3.767 -27.295 -12.485 1.00 15.01 131 ALA A CA 1
ATOM 992 C C . ALA A 1 134 ? 4.310 -28.606 -12.998 1.00 15.59 131 ALA A C 1
ATOM 993 O O . ALA A 1 134 ? 3.681 -29.661 -12.751 1.00 17.33 131 ALA A O 1
ATOM 995 N N . LEU A 1 135 ? 5.432 -28.606 -13.727 1.00 14.89 132 LEU A N 1
ATOM 996 C CA . LEU A 1 135 ? 6.055 -29.836 -14.175 1.00 15.04 132 LEU A CA 1
ATOM 997 C C . LEU A 1 135 ? 7.037 -30.381 -13.130 1.00 16.24 132 LEU A C 1
ATOM 998 O O . LEU A 1 135 ? 7.945 -29.685 -12.689 1.00 16.49 132 LEU A O 1
ATOM 1003 N N . ALA A 1 136 ? 6.835 -31.634 -12.745 1.00 16.80 133 ALA A N 1
ATOM 1004 C CA . ALA A 1 136 ? 7.644 -32.329 -11.757 1.00 18.07 133 ALA A CA 1
ATOM 1005 C C . ALA A 1 136 ? 7.668 -33.802 -12.110 1.00 18.13 133 ALA A C 1
ATOM 1006 O O . ALA A 1 136 ? 6.897 -34.275 -12.920 1.00 17.85 133 ALA A O 1
ATOM 1008 N N . LYS A 1 137 ? 8.546 -34.534 -11.432 1.00 18.94 134 LYS A N 1
ATOM 1009 C CA . LYS A 1 137 ? 8.575 -36.004 -11.533 1.00 19.39 134 LYS A CA 1
ATOM 1010 C C . LYS A 1 137 ? 7.429 -36.526 -10.712 1.00 19.94 134 LYS A C 1
ATOM 1011 O O . LYS A 1 137 ? 7.425 -36.378 -9.491 1.00 22.45 134 LYS A O 1
ATOM 1017 N N . ARG A 1 138 ? 6.449 -37.134 -11.375 1.00 19.25 135 ARG A N 1
ATOM 1018 C CA . ARG A 1 138 ? 5.244 -37.585 -10.695 1.00 19.53 135 ARG A CA 1
ATOM 1019 C C . ARG A 1 138 ? 4.456 -38.521 -11.605 1.00 20.77 135 ARG A C 1
ATOM 1020 O O . ARG A 1 138 ? 4.836 -38.734 -12.738 1.00 21.00 135 ARG A O 1
ATOM 1028 N N . THR A 1 139 ? 3.386 -39.092 -11.070 1.00 22.11 136 THR A N 1
ATOM 1029 C CA . THR A 1 139 ? 2.424 -39.835 -11.871 1.00 22.57 136 THR A CA 1
ATOM 1030 C C . THR A 1 139 ? 1.077 -39.125 -11.802 1.00 21.41 136 THR A C 1
ATOM 1031 O O . THR A 1 139 ? 0.913 -38.122 -11.088 1.00 22.64 136 THR A O 1
ATOM 1035 N N . TYR A 1 140 ? 0.129 -39.594 -12.615 1.00 21.92 137 TYR A N 1
ATOM 1036 C CA . TYR A 1 140 ? -1.125 -38.914 -12.846 1.00 21.93 137 TYR A CA 1
ATOM 1037 C C . TYR A 1 140 ? -2.282 -39.854 -12.636 1.00 24.24 137 TYR A C 1
ATOM 1038 O O . TYR A 1 140 ? -2.201 -41.010 -12.991 1.00 26.88 137 TYR A O 1
ATOM 1047 N N . PRO A 1 141 ? -3.357 -39.374 -12.023 1.00 25.14 138 PRO A N 1
ATOM 1048 C CA . PRO A 1 141 ? -4.489 -40.245 -11.731 1.00 26.30 138 PRO A CA 1
ATOM 1049 C C . PRO A 1 141 ? -5.320 -40.547 -12.973 1.00 26.81 138 PRO A C 1
ATOM 1050 O O . PRO A 1 141 ? -5.413 -39.708 -13.883 1.00 26.21 138 PRO A O 1
ATOM 1054 N N . LYS A 1 142 ? -5.989 -41.703 -13.000 1.00 27.99 139 LYS A N 1
ATOM 1055 C CA . LYS A 1 142 ? -6.908 -41.965 -14.083 1.00 29.32 139 LYS A CA 1
ATOM 1056 C C . LYS A 1 142 ? -8.036 -40.948 -13.973 1.00 28.66 139 LYS A C 1
ATOM 1057 O O . LYS A 1 142 ? -8.540 -40.680 -12.878 1.00 29.26 139 LYS A O 1
ATOM 1063 N N . ARG A 1 143 ? -8.377 -40.323 -15.105 1.00 29.13 140 ARG A N 1
ATOM 1064 C CA . ARG A 1 143 ? -9.442 -39.319 -15.182 1.00 28.76 140 ARG A CA 1
ATOM 1065 C C . ARG A 1 143 ? -9.922 -39.306 -16.638 1.00 29.77 140 ARG A C 1
ATOM 1066 O O . ARG A 1 143 ? -9.213 -39.812 -17.525 1.00 34.28 140 ARG A O 1
ATOM 1074 N N . GLU A 1 144 ? -11.038 -38.652 -16.929 1.00 32.72 141 GLU A N 1
ATOM 1075 C CA A GLU A 1 144 ? -11.534 -38.701 -18.312 0.50 32.98 141 GLU A CA 1
ATOM 1076 C CA B GLU A 1 144 ? -11.607 -38.606 -18.304 0.50 32.94 141 GLU A CA 1
ATOM 1077 C C . GLU A 1 144 ? -10.812 -37.692 -19.235 1.00 31.71 141 GLU A C 1
ATOM 1078 O O . GLU A 1 144 ? -10.430 -38.049 -20.387 1.00 34.83 141 GLU A O 1
ATOM 1089 N N . GLY A 1 145 ? -10.592 -36.482 -18.744 1.00 27.90 142 GLY A N 1
ATOM 1090 C CA . GLY A 1 145 ? -10.027 -35.439 -19.563 1.00 24.70 142 GLY A CA 1
ATOM 1091 C C . GLY A 1 145 ? -8.531 -35.621 -19.749 1.00 21.32 142 GLY A C 1
ATOM 1092 O O . GLY A 1 145 ? -7.858 -36.192 -18.890 1.00 20.72 142 GLY A O 1
ATOM 1093 N N . PRO A 1 146 ? -8.016 -35.191 -20.899 1.00 20.23 143 PRO A N 1
ATOM 1094 C CA . PRO A 1 146 ? -6.588 -35.355 -21.130 1.00 19.29 143 PRO A CA 1
ATOM 1095 C C . PRO A 1 146 ? -5.755 -34.466 -20.201 1.00 18.43 143 PRO A C 1
ATOM 1096 O O . PRO A 1 146 ? -6.233 -33.393 -19.777 1.00 17.72 143 PRO A O 1
ATOM 1100 N N . VAL A 1 147 ? -4.547 -34.920 -19.908 1.00 16.52 144 VAL A N 1
ATOM 1101 C CA . VAL A 1 147 ? -3.542 -34.148 -19.221 1.00 15.92 144 VAL A CA 1
ATOM 1102 C C . VAL A 1 147 ? -2.468 -33.870 -20.254 1.00 15.86 144 VAL A C 1
ATOM 1103 O O . VAL A 1 147 ? -1.962 -34.820 -20.882 1.00 16.67 144 VAL A O 1
ATOM 1107 N N . ILE A 1 148 ? -2.111 -32.611 -20.443 1.00 14.13 145 ILE A N 1
ATOM 1108 C CA . ILE A 1 148 ? -1.177 -32.190 -21.478 1.00 14.51 145 ILE A CA 1
ATOM 1109 C C . ILE A 1 148 ? 0.007 -31.522 -20.827 1.00 14.14 145 ILE A C 1
ATOM 1110 O O . ILE A 1 148 ? -0.127 -30.464 -20.190 1.00 15.14 145 ILE A O 1
ATOM 1115 N N . LEU A 1 149 ? 1.190 -32.164 -20.906 1.00 13.26 146 LEU A N 1
ATOM 1116 C CA . LEU A 1 149 ? 2.416 -31.638 -20.360 1.00 13.88 146 LEU A CA 1
ATOM 1117 C C . LEU A 1 149 ? 3.185 -30.950 -21.446 1.00 13.46 146 LEU A C 1
ATOM 1118 O O . LEU A 1 149 ? 3.323 -31.498 -22.539 1.00 14.06 146 LEU A O 1
ATOM 1123 N N . THR A 1 150 ? 3.763 -29.774 -21.173 1.00 13.02 147 THR A N 1
ATOM 1124 C CA . THR A 1 150 ? 4.464 -29.009 -22.192 1.00 12.89 147 THR A CA 1
ATOM 1125 C C . THR A 1 150 ? 5.932 -28.685 -21.860 1.00 13.88 147 THR A C 1
ATOM 1126 O O . THR A 1 150 ? 6.336 -27.542 -21.857 1.00 14.00 147 THR A O 1
ATOM 1130 N N . PRO A 1 151 ? 6.740 -29.702 -21.563 1.00 12.71 148 PRO A N 1
ATOM 1131 C CA . PRO A 1 151 ? 8.130 -29.474 -21.244 1.00 13.38 148 PRO A CA 1
ATOM 1132 C C . PRO A 1 151 ? 9.005 -29.059 -22.422 1.00 13.83 148 PRO A C 1
ATOM 1133 O O . PRO A 1 151 ? 8.930 -29.624 -23.511 1.00 14.81 148 PRO A O 1
ATOM 1137 N N . HIS A 1 152 ? 9.929 -28.152 -22.139 1.00 14.40 149 HIS A N 1
ATOM 1138 C CA . HIS A 1 152 ? 11.141 -28.098 -22.938 1.00 14.26 149 HIS A CA 1
ATOM 1139 C C . HIS A 1 152 ? 12.087 -29.193 -22.467 1.00 15.26 149 HIS A C 1
ATOM 1140 O O . HIS A 1 152 ? 11.825 -29.892 -21.475 1.00 15.59 149 HIS A O 1
ATOM 1147 N N . PRO A 1 153 ? 13.196 -29.427 -23.164 1.00 15.80 150 PRO A N 1
ATOM 1148 C CA . PRO A 1 153 ? 14.060 -30.564 -22.788 1.00 16.31 150 PRO A CA 1
ATOM 1149 C C . PRO A 1 153 ? 14.577 -30.538 -21.327 1.00 16.06 150 PRO A C 1
ATOM 1150 O O . PRO A 1 153 ? 14.735 -31.576 -20.739 1.00 17.21 150 PRO A O 1
ATOM 1154 N N . GLY A 1 154 ? 14.818 -29.348 -20.744 1.00 16.70 151 GLY A N 1
ATOM 1155 C CA . GLY A 1 154 ? 15.222 -29.248 -19.362 1.00 16.02 151 GLY A CA 1
ATOM 1156 C C . GLY A 1 154 ? 14.132 -29.747 -18.431 1.00 15.89 151 GLY A C 1
ATOM 1157 O O . GLY A 1 154 ? 14.399 -30.456 -17.443 1.00 17.02 151 GLY A O 1
ATOM 1158 N N . GLU A 1 155 ? 12.899 -29.378 -18.709 1.00 14.92 152 GLU A N 1
ATOM 1159 C CA . GLU A 1 155 ? 11.761 -29.806 -17.921 1.00 14.95 152 GLU A CA 1
ATOM 1160 C C . GLU A 1 155 ? 11.544 -31.310 -18.096 1.00 15.79 152 GLU A C 1
ATOM 1161 O O . GLU A 1 155 ? 11.156 -31.995 -17.145 1.00 16.41 152 GLU A O 1
ATOM 1167 N N . PHE A 1 156 ? 11.781 -31.815 -19.294 1.00 15.13 153 PHE A N 1
ATOM 1168 C CA . PHE A 1 156 ? 11.645 -33.252 -19.525 1.00 16.03 153 PHE A CA 1
ATOM 1169 C C . PHE A 1 156 ? 12.654 -34.038 -18.692 1.00 16.46 153 PHE A C 1
ATOM 1170 O O . PHE A 1 156 ? 12.322 -35.075 -18.118 1.00 17.62 153 PHE A O 1
ATOM 1178 N N . PHE A 1 157 ? 13.869 -33.521 -18.565 1.00 17.37 154 PHE A N 1
ATOM 1179 C CA . PHE A 1 157 ? 14.868 -34.125 -17.681 1.00 19.05 154 PHE A CA 1
ATOM 1180 C C . PHE A 1 157 ? 14.387 -34.113 -16.239 1.00 18.36 154 PHE A C 1
ATOM 1181 O O . PHE A 1 157 ? 14.456 -35.138 -15.522 1.00 19.66 154 PHE A O 1
ATOM 1189 N N . ARG A 1 158 ? 13.804 -33.015 -15.808 1.00 17.73 155 ARG A N 1
ATOM 1190 C CA . ARG A 1 158 ? 13.275 -32.971 -14.459 1.00 18.96 155 ARG A CA 1
ATOM 1191 C C . ARG A 1 158 ? 12.163 -34.009 -14.240 1.00 18.90 155 ARG A C 1
ATOM 1192 O O . ARG A 1 158 ? 12.074 -34.606 -13.197 1.00 20.59 155 ARG A O 1
ATOM 1200 N N . MET A 1 159 ? 11.315 -34.192 -15.234 1.00 18.78 156 MET A N 1
ATOM 1201 C CA . MET A 1 159 ? 10.173 -35.119 -15.171 1.00 18.60 156 MET A CA 1
ATOM 1202 C C . MET A 1 159 ? 10.584 -36.582 -15.156 1.00 19.81 156 MET A C 1
ATOM 1203 O O . MET A 1 159 ? 9.907 -37.400 -14.564 1.00 20.14 156 MET A O 1
ATOM 1208 N N . THR 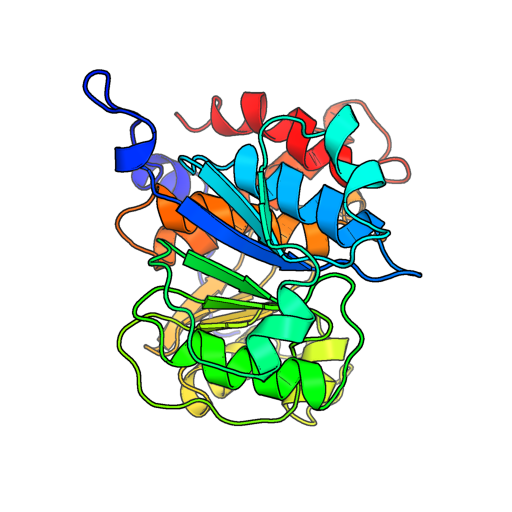A 1 160 ? 11.664 -36.897 -15.872 1.00 19.38 157 THR A N 1
ATOM 1209 C CA . THR A 1 160 ? 11.993 -38.281 -16.261 1.00 19.87 157 THR A CA 1
ATOM 1210 C C . THR A 1 160 ? 13.350 -38.795 -15.823 1.00 21.99 157 THR A C 1
ATOM 1211 O O . THR A 1 160 ? 13.541 -40.034 -15.799 1.00 22.64 157 THR A O 1
ATOM 1215 N N . GLY A 1 161 ? 14.289 -37.917 -15.525 1.00 21.35 158 GLY A N 1
ATOM 1216 C CA . GLY A 1 161 ? 15.714 -38.309 -15.340 1.00 23.29 158 GLY A CA 1
ATOM 1217 C C . GLY A 1 161 ? 16.504 -38.595 -16.606 1.00 24.05 158 GLY A C 1
ATOM 1218 O O . GLY A 1 161 ? 17.713 -38.942 -16.525 1.00 25.93 158 GLY A O 1
ATOM 1219 N N . VAL A 1 162 ? 15.879 -38.480 -17.780 1.00 22.90 159 VAL A N 1
ATOM 1220 C CA . VAL A 1 162 ? 16.603 -38.653 -19.040 1.00 21.50 159 VAL A CA 1
ATOM 1221 C C . VAL A 1 162 ? 17.455 -37.402 -19.271 1.00 22.65 159 VAL A C 1
ATOM 1222 O O . VAL A 1 162 ? 16.902 -36.310 -19.435 1.00 22.19 159 VAL A O 1
ATOM 1226 N N . PRO A 1 163 ? 18.787 -37.506 -19.258 1.00 23.67 160 PRO A N 1
ATOM 1227 C CA . PRO A 1 163 ? 19.580 -36.307 -19.487 1.00 23.52 160 PRO A CA 1
ATOM 1228 C C . PRO A 1 163 ? 19.317 -35.626 -20.844 1.00 22.37 160 PRO A C 1
ATOM 1229 O O . PRO A 1 163 ? 19.045 -36.273 -21.836 1.00 22.53 160 PRO A O 1
ATOM 1233 N N . VAL A 1 164 ? 19.427 -34.296 -20.856 1.00 21.88 161 VAL A N 1
ATOM 1234 C CA . VAL A 1 164 ? 19.122 -33.508 -22.016 1.00 22.01 161 VAL A CA 1
ATOM 1235 C C . VAL A 1 164 ? 19.938 -33.957 -23.223 1.00 22.21 161 VAL A C 1
ATOM 1236 O O . VAL A 1 164 ? 19.417 -34.096 -24.319 1.00 22.82 161 VAL A O 1
ATOM 1240 N N . ASN A 1 165 ? 21.234 -34.187 -23.046 1.00 23.35 162 ASN A N 1
ATOM 1241 C CA . ASN A 1 165 ? 22.047 -34.580 -24.185 1.00 25.38 162 ASN A CA 1
ATOM 1242 C C . ASN A 1 165 ? 21.596 -35.915 -24.813 1.00 25.69 162 ASN A C 1
ATOM 1243 O O . ASN A 1 165 ? 21.722 -36.094 -26.027 1.00 28.72 162 ASN A O 1
ATOM 1248 N N . GLU A 1 166 ? 21.089 -36.836 -23.997 1.00 24.75 163 GLU A N 1
ATOM 1249 C CA A GLU A 1 166 ? 20.550 -38.099 -24.482 0.50 24.67 163 GLU A CA 1
ATOM 1250 C CA B GLU A 1 166 ? 20.554 -38.107 -24.507 0.50 24.34 163 GLU A CA 1
ATOM 1251 C C . GLU A 1 166 ? 19.179 -37.925 -25.123 1.00 23.67 163 GLU A C 1
ATOM 1252 O O . GLU A 1 166 ? 18.895 -38.442 -26.196 1.00 24.14 163 GLU A O 1
ATOM 1263 N N . LEU A 1 167 ? 18.336 -37.167 -24.442 1.00 22.45 164 LEU A N 1
ATOM 1264 C CA . LEU A 1 167 ? 17.006 -36.877 -24.954 1.00 21.50 164 LEU A CA 1
ATOM 1265 C C . LEU A 1 167 ? 17.050 -36.327 -26.341 1.00 22.49 164 LEU A C 1
ATOM 1266 O O . LEU A 1 167 ? 16.304 -36.741 -27.224 1.00 21.68 164 LEU A O 1
ATOM 1271 N N . GLN A 1 168 ? 17.954 -35.364 -26.563 1.00 22.00 165 GLN A N 1
ATOM 1272 C CA . GLN A 1 168 ? 17.947 -34.610 -27.805 1.00 22.64 165 GLN A CA 1
ATOM 1273 C C . GLN A 1 168 ? 18.394 -35.440 -29.007 1.00 23.24 165 GLN A C 1
ATOM 1274 O O . GLN A 1 168 ? 18.161 -35.030 -30.159 1.00 24.90 165 GLN A O 1
ATOM 1280 N N . LYS A 1 169 ? 18.984 -36.604 -28.750 1.00 24.07 166 LYS A N 1
ATOM 1281 C CA . LYS A 1 169 ? 19.343 -37.532 -29.821 1.00 26.27 166 LYS A CA 1
ATOM 1282 C C . LYS A 1 169 ? 18.181 -38.414 -30.321 1.00 25.39 166 LYS A C 1
ATOM 1283 O O . LYS A 1 169 ? 18.259 -38.994 -31.383 1.00 26.36 166 LYS A O 1
ATOM 1289 N N . LYS A 1 170 ? 17.141 -38.556 -29.507 1.00 23.68 167 LYS A N 1
ATOM 1290 C CA . LYS A 1 170 ? 16.047 -39.502 -29.729 1.00 23.63 167 LYS A CA 1
ATOM 1291 C C . LYS A 1 170 ? 14.742 -38.866 -29.205 1.00 21.68 167 LYS A C 1
ATOM 1292 O O . LYS A 1 170 ? 14.033 -39.450 -28.398 1.00 21.13 167 LYS A O 1
ATOM 1298 N N . ARG A 1 171 ? 14.456 -37.647 -29.668 1.00 19.93 168 ARG A N 1
ATOM 1299 C CA . ARG A 1 171 ? 13.354 -36.870 -29.049 1.00 18.73 168 ARG A CA 1
ATOM 1300 C C . ARG A 1 171 ? 12.021 -37.563 -29.121 1.00 19.10 168 ARG A C 1
ATOM 1301 O O . ARG A 1 171 ? 11.300 -37.669 -28.131 1.00 18.20 168 ARG A O 1
ATOM 1309 N N . ALA A 1 172 ? 11.630 -37.992 -30.319 1.00 19.00 169 ALA A N 1
ATOM 1310 C CA . ALA A 1 172 ? 10.318 -38.622 -30.493 1.00 19.25 169 ALA A CA 1
ATOM 1311 C C . ALA A 1 172 ? 10.206 -39.939 -29.771 1.00 19.87 169 ALA A C 1
ATOM 1312 O O . ALA A 1 172 ? 9.176 -40.208 -29.177 1.00 19.82 169 ALA A O 1
ATOM 1314 N N . GLU A 1 173 ? 11.273 -40.704 -29.736 1.00 20.33 170 GLU A N 1
ATOM 1315 C CA . GLU A 1 173 ? 11.289 -41.980 -29.040 1.00 21.69 170 GLU A CA 1
ATOM 1316 C C . GLU A 1 173 ? 11.027 -41.774 -27.550 1.00 20.42 170 GLU A C 1
ATOM 1317 O O . GLU A 1 173 ? 10.176 -42.429 -26.971 1.00 20.08 170 GLU A O 1
ATOM 1323 N N . TYR A 1 174 ? 11.734 -40.837 -26.933 1.00 19.51 171 TYR A N 1
ATOM 1324 C CA . TYR A 1 174 ? 11.540 -40.563 -25.514 1.00 19.19 171 TYR A CA 1
ATOM 1325 C C . TYR A 1 174 ? 10.184 -39.974 -25.251 1.00 18.70 171 TYR A C 1
ATOM 1326 O O . TYR A 1 174 ? 9.545 -40.336 -24.262 1.00 18.13 171 TYR A O 1
ATOM 1335 N N . ALA A 1 175 ? 9.750 -39.015 -26.080 1.00 17.80 172 ALA A N 1
ATOM 1336 C CA . ALA A 1 175 ? 8.473 -38.395 -25.842 1.00 17.36 172 ALA A CA 1
ATOM 1337 C C . ALA A 1 175 ? 7.341 -39.423 -25.913 1.00 18.05 172 ALA A C 1
ATOM 1338 O O . ALA A 1 175 ? 6.446 -39.437 -25.092 1.00 17.24 172 ALA A O 1
ATOM 1340 N N . LYS A 1 176 ? 7.394 -40.307 -26.907 1.00 18.58 173 LYS A N 1
ATOM 1341 C CA . LYS A 1 176 ? 6.383 -41.354 -27.061 1.00 19.08 173 LYS A CA 1
ATOM 1342 C C . LYS A 1 176 ? 6.432 -42.312 -25.895 1.00 18.69 173 LYS A C 1
ATOM 1343 O O . LYS A 1 176 ? 5.379 -42.683 -25.344 1.00 19.41 173 LYS A O 1
ATOM 1349 N N . GLU A 1 177 ? 7.627 -42.708 -25.484 1.00 19.18 174 GLU A N 1
ATOM 1350 C CA . GLU A 1 177 ? 7.749 -43.681 -24.389 1.00 20.83 174 GLU A CA 1
ATOM 1351 C C . GLU A 1 177 ? 7.121 -43.115 -23.097 1.00 19.97 174 GLU A C 1
ATOM 1352 O O . GLU A 1 177 ? 6.383 -43.829 -22.350 1.00 21.08 174 GLU A O 1
ATOM 1358 N N . TRP A 1 178 ? 7.405 -41.841 -22.800 1.00 18.66 175 TRP A N 1
ATOM 1359 C CA . TRP A 1 178 ? 6.949 -41.253 -21.581 1.00 18.62 175 TRP A CA 1
ATOM 1360 C C . TRP A 1 178 ? 5.495 -40.839 -21.633 1.00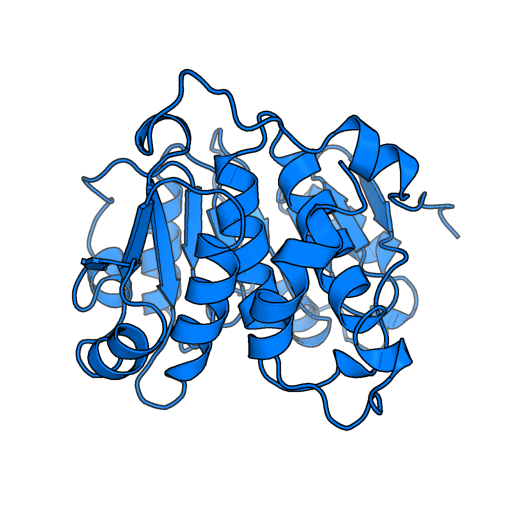 18.09 175 TRP A C 1
ATOM 1361 O O . TRP A 1 178 ? 4.796 -40.882 -20.630 1.00 17.75 175 TRP A O 1
ATOM 1372 N N . ALA A 1 179 ? 4.980 -40.457 -22.800 1.00 17.91 176 ALA A N 1
ATOM 1373 C CA . ALA A 1 179 ? 3.546 -40.227 -22.929 1.00 16.14 176 ALA A CA 1
ATOM 1374 C C . ALA A 1 179 ? 2.774 -41.495 -22.639 1.00 17.46 176 ALA A C 1
ATOM 1375 O O . ALA A 1 179 ? 1.742 -41.486 -21.993 1.00 17.40 176 ALA A O 1
ATOM 1377 N N . ALA A 1 180 ? 3.269 -42.609 -23.147 1.00 17.95 177 ALA A N 1
ATOM 1378 C CA . ALA A 1 180 ? 2.683 -43.906 -22.850 1.00 18.54 177 ALA A CA 1
ATOM 1379 C C . ALA A 1 180 ? 2.769 -44.300 -21.365 1.00 17.70 177 ALA A C 1
ATOM 1380 O O . ALA A 1 180 ? 1.775 -44.685 -20.763 1.00 18.94 177 ALA A O 1
ATOM 1382 N N . GLN A 1 181 ? 3.952 -44.145 -20.769 1.00 18.31 178 GLN A N 1
ATOM 1383 C CA . GLN A 1 181 ? 4.145 -44.503 -19.387 1.00 19.06 178 GLN A CA 1
ATOM 1384 C C . GLN A 1 181 ? 3.319 -43.684 -18.433 1.00 19.13 178 GLN A C 1
ATOM 1385 O O . GLN A 1 181 ? 2.773 -44.205 -17.478 1.00 19.83 178 GLN A O 1
ATOM 1391 N N . LEU A 1 182 ? 3.239 -42.386 -18.678 1.00 17.80 179 LEU A N 1
ATOM 1392 C CA . LEU A 1 182 ? 2.504 -41.471 -17.810 1.00 17.63 179 LEU A CA 1
ATOM 1393 C C . LEU A 1 182 ? 1.018 -41.396 -18.144 1.00 17.91 179 LEU A C 1
ATOM 1394 O O . LEU A 1 182 ? 0.214 -40.963 -17.319 1.00 18.31 179 LEU A O 1
ATOM 1399 N N . GLN A 1 183 ? 0.655 -41.818 -19.346 1.00 17.22 180 GLN A N 1
ATOM 1400 C CA . GLN A 1 183 ? -0.679 -41.649 -19.913 1.00 16.51 180 GLN A CA 1
ATOM 1401 C C . GLN A 1 183 ? -1.097 -40.169 -19.923 1.00 16.62 180 GLN A C 1
ATOM 1402 O O . GLN A 1 183 ? -2.205 -39.821 -19.547 1.00 17.73 180 GLN A O 1
ATOM 1408 N N . THR A 1 184 ? -0.175 -39.357 -20.396 1.00 15.95 181 THR A N 1
ATOM 1409 C CA . THR A 1 184 ? -0.424 -37.945 -20.650 1.00 15.58 181 THR A CA 1
ATOM 1410 C C . THR A 1 184 ? -0.004 -37.610 -22.063 1.00 15.42 181 THR A C 1
ATOM 1411 O O . THR A 1 184 ? 0.814 -38.305 -22.691 1.00 17.53 181 THR A O 1
ATOM 1415 N N . VAL A 1 185 ? -0.547 -36.522 -22.602 1.00 15.00 182 VAL A N 1
ATOM 1416 C CA . VAL A 1 185 ? -0.001 -35.914 -23.803 1.00 15.31 182 VAL A CA 1
ATOM 1417 C C . VAL A 1 185 ? 1.344 -35.302 -23.399 1.00 15.65 182 VAL A C 1
ATOM 1418 O O . VAL A 1 185 ? 1.436 -34.683 -22.317 1.00 16.04 182 VAL A O 1
ATOM 1422 N N . ILE A 1 186 ? 2.361 -35.378 -24.260 1.00 15.22 183 ILE A N 1
ATOM 1423 C CA . ILE A 1 186 ? 3.614 -34.647 -24.043 1.00 14.78 183 ILE A CA 1
ATOM 1424 C C . ILE A 1 186 ? 3.919 -33.849 -25.273 1.00 14.76 183 ILE A C 1
ATOM 1425 O O . ILE A 1 186 ? 4.092 -34.427 -26.359 1.00 16.31 183 ILE A O 1
ATOM 1430 N N . VAL A 1 187 ? 3.999 -32.525 -25.119 1.00 14.00 184 VAL A N 1
ATOM 1431 C CA . VAL A 1 187 ? 4.449 -31.587 -26.119 1.00 14.30 184 VAL A CA 1
ATOM 1432 C C . VAL A 1 187 ? 5.888 -31.291 -25.747 1.00 15.17 184 VAL A C 1
ATOM 1433 O O . VAL A 1 187 ? 6.150 -30.503 -24.856 1.00 14.84 184 VAL A O 1
ATOM 1437 N N . LEU A 1 188 ? 6.820 -32.012 -26.372 1.00 15.00 185 LEU A N 1
ATOM 1438 C CA . LEU A 1 188 ? 8.241 -31.862 -26.092 1.00 14.74 185 LEU A CA 1
ATOM 1439 C C . LEU A 1 188 ? 8.779 -30.790 -27.024 1.00 13.89 185 LEU A C 1
ATOM 1440 O O . LEU A 1 188 ? 8.979 -31.024 -28.248 1.00 15.12 185 LEU A O 1
ATOM 1445 N N . LYS A 1 189 ? 9.039 -29.645 -26.452 1.00 14.56 186 LYS A N 1
ATOM 1446 C CA . LYS A 1 189 ? 9.362 -28.461 -27.228 1.00 14.74 186 LYS A CA 1
ATOM 1447 C C . LYS A 1 189 ? 10.794 -28.489 -27.762 1.00 16.08 186 LYS A C 1
ATOM 1448 O O . LYS A 1 189 ? 11.644 -29.304 -27.377 1.00 16.56 186 LYS A O 1
ATOM 1454 N N . GLY A 1 190 ? 11.003 -27.553 -28.694 1.00 16.86 187 GLY A N 1
ATOM 1455 C CA . GLY A 1 190 ? 12.228 -27.439 -29.438 1.00 16.71 187 GLY A CA 1
ATOM 1456 C C . GLY A 1 190 ? 11.956 -27.267 -30.906 1.00 18.02 187 GLY A C 1
ATOM 1457 O O . GLY A 1 190 ? 10.819 -27.337 -31.357 1.00 17.22 187 GLY A O 1
ATOM 1458 N N . ASN A 1 191 ? 12.983 -27.001 -31.701 1.00 19.27 188 ASN A N 1
ATOM 1459 C CA . ASN A 1 191 ? 12.861 -27.137 -33.117 1.00 20.43 188 ASN A CA 1
ATOM 1460 C C . ASN A 1 191 ? 12.282 -28.583 -33.308 1.00 20.90 188 ASN A C 1
ATOM 1461 O O . ASN A 1 191 ? 12.649 -29.548 -32.629 1.00 22.73 188 ASN A O 1
ATOM 1466 N N . GLN A 1 192 ? 11.371 -28.685 -34.217 1.00 19.00 189 GLN A N 1
ATOM 1467 C CA . GLN A 1 192 ? 10.583 -29.871 -34.488 1.00 18.19 189 GLN A CA 1
ATOM 1468 C C . GLN A 1 192 ? 9.980 -30.410 -33.219 1.00 16.54 189 GLN A C 1
ATOM 1469 O O . GLN A 1 192 ? 10.307 -31.518 -32.772 1.00 17.81 189 GLN A O 1
ATOM 1475 N N . THR A 1 193 ? 9.128 -29.598 -32.610 1.00 15.13 190 THR A N 1
ATOM 1476 C CA . THR A 1 193 ? 8.409 -30.005 -31.419 1.00 14.65 190 THR A CA 1
ATOM 1477 C C . THR A 1 193 ? 7.723 -31.347 -31.673 1.00 15.27 190 THR A C 1
ATOM 1478 O O . THR A 1 193 ? 7.093 -31.547 -32.728 1.00 16.19 190 THR A O 1
ATOM 1482 N N . VAL A 1 194 ? 7.796 -32.227 -30.697 1.00 15.48 191 VAL A N 1
ATOM 1483 C CA . VAL A 1 194 ? 7.113 -33.529 -30.754 1.00 15.40 191 VAL A CA 1
ATOM 1484 C C . VAL A 1 194 ? 5.812 -33.455 -29.990 1.00 15.93 191 VAL A C 1
ATOM 1485 O O . VAL A 1 194 ? 5.794 -32.926 -28.850 1.00 15.78 191 VAL A O 1
ATOM 1489 N N . ILE A 1 195 ? 4.697 -33.853 -30.596 1.00 14.91 192 ILE A N 1
ATOM 1490 C CA . ILE A 1 195 ? 3.424 -33.956 -29.900 1.00 15.35 192 ILE A CA 1
ATOM 1491 C C . ILE A 1 195 ? 3.084 -35.428 -29.799 1.00 16.08 192 ILE A C 1
ATOM 1492 O O . ILE A 1 195 ? 2.703 -36.060 -30.791 1.00 16.63 192 ILE A O 1
ATOM 1497 N N . ALA A 1 196 ? 3.278 -36.003 -28.613 1.00 15.80 193 ALA A N 1
ATOM 1498 C CA . ALA A 1 196 ? 3.083 -37.415 -28.351 1.00 15.35 193 ALA A CA 1
ATOM 1499 C C . ALA A 1 196 ? 1.848 -37.645 -27.499 1.00 16.10 193 ALA A C 1
ATOM 1500 O O . ALA A 1 196 ? 1.719 -37.063 -26.434 1.00 16.54 193 ALA A O 1
ATOM 1502 N N . PHE A 1 197 ? 0.932 -38.481 -27.990 1.00 16.36 194 PHE A N 1
ATOM 1503 C CA . PHE A 1 197 ? -0.324 -38.789 -27.324 1.00 16.48 194 PHE A CA 1
ATOM 1504 C C . PHE A 1 197 ? -0.203 -40.146 -26.619 1.00 16.61 194 PHE A C 1
ATOM 1505 O O . PHE A 1 197 ? 0.520 -41.019 -27.088 1.00 17.81 194 PHE A O 1
ATOM 1513 N N . PRO A 1 198 ? -0.938 -40.293 -25.511 1.00 16.95 195 PRO A N 1
ATOM 1514 C CA . PRO A 1 198 ? -0.758 -41.506 -24.715 1.00 17.95 195 PRO A CA 1
ATOM 1515 C C . PRO A 1 198 ? -1.360 -42.724 -25.377 1.00 18.92 195 PRO A C 1
ATOM 1516 O O . PRO A 1 198 ? -1.107 -43.863 -24.931 1.00 18.86 195 PRO A O 1
ATOM 1520 N N . ASP A 1 199 ? -2.153 -42.560 -26.456 1.00 18.43 196 ASP A N 1
ATOM 1521 C CA . ASP A 1 199 ? -2.654 -43.663 -27.236 1.00 19.33 196 ASP A CA 1
ATOM 1522 C C . ASP A 1 199 ? -1.710 -44.113 -28.350 1.00 19.00 196 ASP A C 1
ATOM 1523 O O . ASP A 1 199 ? -2.031 -45.060 -29.104 1.00 20.68 196 ASP A O 1
ATOM 1528 N N . GLY A 1 200 ? -0.514 -43.539 -28.395 1.00 18.68 197 GLY A N 1
ATOM 1529 C CA . GLY A 1 200 ? 0.501 -43.858 -29.353 1.00 19.57 197 GLY A CA 1
ATOM 1530 C C . GLY A 1 200 ? 0.630 -42.992 -30.598 1.00 20.06 197 GLY A C 1
ATOM 1531 O O . GLY A 1 200 ? 1.626 -43.077 -31.338 1.00 21.74 197 GLY A O 1
ATOM 1532 N N . ASP A 1 201 ? -0.369 -42.148 -30.839 1.00 19.49 198 ASP A N 1
ATOM 1533 C CA . ASP A 1 201 ? -0.272 -41.223 -31.966 1.00 20.06 198 ASP A CA 1
ATOM 1534 C C . ASP A 1 201 ? 0.870 -40.266 -31.661 1.00 19.64 198 ASP A C 1
ATOM 1535 O O . ASP A 1 201 ? 1.085 -39.890 -30.512 1.00 20.38 198 ASP A O 1
ATOM 1540 N N . CYS A 1 202 ? 1.620 -39.856 -32.674 1.00 18.50 199 CYS A N 1
ATOM 1541 C CA . CYS A 1 202 ? 2.676 -38.890 -32.484 1.00 18.92 199 CYS A CA 1
ATOM 1542 C C . CYS A 1 202 ? 2.895 -38.119 -33.768 1.00 18.32 199 CYS A C 1
ATOM 1543 O O . CYS A 1 202 ? 2.787 -38.667 -34.878 1.00 19.72 199 CYS A O 1
ATOM 1546 N N . TRP A 1 203 ? 3.187 -36.833 -33.605 1.00 17.36 200 TRP A N 1
ATOM 1547 C CA . TRP A 1 203 ? 3.409 -35.900 -34.709 1.00 16.88 200 TRP A CA 1
ATOM 1548 C C . TRP A 1 203 ? 4.609 -35.031 -34.405 1.00 17.53 200 TRP A C 1
ATOM 1549 O O . TRP A 1 203 ? 5.002 -34.858 -33.253 1.00 17.75 200 TRP A O 1
ATOM 1560 N N . LEU A 1 204 ? 5.200 -34.485 -35.470 1.00 16.11 201 LEU A N 1
ATOM 1561 C CA . LEU A 1 204 ? 6.215 -33.424 -35.384 1.00 17.05 201 LEU A CA 1
ATOM 1562 C C . LEU A 1 204 ? 5.597 -32.139 -35.884 1.00 16.85 201 LEU A C 1
ATOM 1563 O O . LEU A 1 204 ? 4.841 -32.138 -36.849 1.00 17.46 201 LEU A O 1
ATOM 1568 N N . ASN A 1 205 ? 6.011 -31.030 -35.284 1.00 16.45 202 ASN A N 1
ATOM 1569 C CA . ASN A 1 205 ? 5.570 -29.727 -35.735 1.00 16.21 202 ASN A CA 1
ATOM 1570 C C . ASN A 1 205 ? 6.558 -29.134 -36.729 1.00 16.25 202 ASN A C 1
ATOM 1571 O O . ASN A 1 205 ? 7.750 -29.059 -36.411 1.00 16.82 202 ASN A O 1
ATOM 1576 N N . PRO A 1 206 ? 6.094 -28.717 -37.919 1.00 16.66 203 PRO A N 1
ATOM 1577 C CA . PRO A 1 206 ? 7.013 -28.210 -38.934 1.00 16.77 203 PRO A CA 1
ATOM 1578 C C . PRO A 1 206 ? 7.271 -26.712 -38.919 1.00 17.19 203 PRO A C 1
ATOM 1579 O O . PRO A 1 206 ? 8.049 -26.221 -39.757 1.00 20.31 203 PRO A O 1
ATOM 1583 N N . THR A 1 207 ? 6.638 -25.991 -38.030 1.00 15.75 204 THR A N 1
ATOM 1584 C CA . THR A 1 207 ? 6.734 -24.539 -38.012 1.00 15.58 204 THR A CA 1
ATOM 1585 C C . THR A 1 207 ? 7.582 -23.997 -36.869 1.00 17.00 204 THR A C 1
ATOM 1586 O O . THR A 1 207 ? 7.816 -24.634 -35.863 1.00 17.30 204 THR A O 1
ATOM 1590 N N . GLY A 1 208 ? 7.985 -22.746 -37.035 1.00 16.61 205 GLY A N 1
ATOM 1591 C CA . GLY A 1 208 ? 8.786 -22.036 -36.087 1.00 16.38 205 GLY A CA 1
ATOM 1592 C C . GLY A 1 208 ? 10.225 -21.846 -36.449 1.00 16.00 205 GLY A C 1
ATOM 1593 O O . GLY A 1 208 ? 10.715 -22.460 -37.411 1.00 18.63 205 GLY A O 1
ATOM 1594 N N . ASN A 1 209 ? 10.906 -20.945 -35.757 1.00 15.91 206 ASN A N 1
ATOM 1595 C CA . ASN A 1 209 ? 12.303 -20.635 -36.029 1.00 15.09 206 ASN A CA 1
ATOM 1596 C C . ASN A 1 209 ? 12.957 -20.054 -34.795 1.00 14.89 206 ASN A C 1
ATOM 1597 O O . ASN A 1 209 ? 12.277 -20.003 -33.730 1.00 14.68 206 ASN A O 1
ATOM 1602 N N . GLY A 1 210 ? 14.217 -19.645 -34.892 1.00 15.31 207 GLY A N 1
ATOM 1603 C CA . GLY A 1 210 ? 14.927 -19.156 -33.726 1.00 15.44 207 GLY A CA 1
ATOM 1604 C C . GLY A 1 210 ? 14.397 -17.852 -33.149 1.00 15.40 207 GLY A C 1
ATOM 1605 O O . GLY A 1 210 ? 14.817 -17.439 -32.067 1.00 14.49 207 GLY A O 1
ATOM 1606 N N . ALA A 1 211 ? 13.462 -17.197 -33.813 1.00 14.72 208 ALA A N 1
ATOM 1607 C CA . ALA A 1 211 ? 12.779 -16.050 -33.182 1.00 14.50 208 ALA A CA 1
ATOM 1608 C C . ALA A 1 211 ? 12.105 -16.464 -31.908 1.00 14.47 208 ALA A C 1
ATOM 1609 O O . ALA A 1 211 ? 11.915 -15.645 -30.991 1.00 14.04 208 ALA A O 1
ATOM 1611 N N . LEU A 1 212 ? 11.719 -17.727 -31.814 1.00 13.58 209 LEU A N 1
ATOM 1612 C CA . LEU A 1 212 ? 11.057 -18.273 -30.620 1.00 13.79 209 LEU A CA 1
ATOM 1613 C C . LEU A 1 212 ? 12.000 -18.570 -29.469 1.00 13.26 209 LEU A C 1
ATOM 1614 O O . LEU A 1 212 ? 11.546 -18.856 -28.359 1.00 13.37 209 LEU A O 1
ATOM 1619 N N . ALA A 1 213 ? 13.301 -18.520 -29.717 1.00 13.72 210 ALA A N 1
ATOM 1620 C CA . ALA A 1 213 ? 14.327 -18.867 -28.710 1.00 13.62 210 ALA A CA 1
ATOM 1621 C C . ALA A 1 213 ? 14.617 -17.699 -27.758 1.00 14.33 210 ALA A C 1
ATOM 1622 O O . ALA A 1 213 ? 15.692 -17.109 -27.754 1.00 14.29 210 ALA A O 1
ATOM 1624 N N . LYS A 1 214 ? 13.561 -17.339 -27.019 1.00 12.96 211 LYS A N 1
ATOM 1625 C CA . LYS A 1 214 ? 13.613 -16.150 -26.129 1.00 13.07 211 LYS A CA 1
ATOM 1626 C C . LYS A 1 214 ? 12.555 -16.321 -25.071 1.00 13.05 211 LYS A C 1
ATOM 1627 O O . LYS A 1 214 ? 11.478 -16.852 -25.315 1.00 13.56 211 LYS A O 1
ATOM 1633 N N . GLY A 1 215 ? 12.832 -15.796 -23.888 1.00 13.21 212 GLY A N 1
ATOM 1634 C CA . GLY A 1 215 ? 11.920 -15.898 -22.764 1.00 13.22 212 GLY A CA 1
ATOM 1635 C C . GLY A 1 215 ? 10.497 -15.478 -23.097 1.00 12.78 212 GLY A C 1
ATOM 1636 O O . GLY A 1 215 ? 10.255 -14.411 -23.657 1.00 13.34 212 GLY A O 1
ATOM 1637 N N . GLY A 1 216 ? 9.572 -16.321 -22.608 1.00 12.86 213 GLY A N 1
ATOM 1638 C CA . GLY A 1 216 ? 8.170 -16.039 -22.708 1.00 12.27 213 GLY A CA 1
ATOM 1639 C C . GLY A 1 216 ? 7.433 -16.798 -23.762 1.00 12.98 213 GLY A C 1
ATOM 1640 O O . GLY A 1 216 ? 6.206 -16.918 -23.731 1.00 13.37 213 GLY A O 1
ATOM 1641 N N . THR A 1 217 ? 8.138 -17.249 -24.803 1.00 13.18 214 THR A N 1
ATOM 1642 C CA . THR A 1 217 ? 7.404 -17.854 -25.902 1.00 12.27 214 THR A CA 1
ATOM 1643 C C . THR A 1 217 ? 6.670 -19.126 -25.507 1.00 12.36 214 THR A C 1
ATOM 1644 O O . THR A 1 217 ? 5.571 -19.398 -26.044 1.00 12.77 214 THR A O 1
ATOM 1648 N N . GLY A 1 218 ? 7.213 -19.933 -24.589 1.00 12.53 215 GLY A N 1
ATOM 1649 C CA . GLY A 1 218 ? 6.510 -21.096 -24.138 1.00 13.05 215 GLY A CA 1
ATOM 1650 C C . GLY A 1 218 ? 5.331 -20.776 -23.237 1.00 12.98 215 GLY A C 1
ATOM 1651 O O . GLY A 1 218 ? 4.353 -21.506 -23.190 1.00 13.33 215 GLY A O 1
ATOM 1652 N N . ASP A 1 219 ? 5.416 -19.638 -22.552 1.00 12.72 216 ASP A N 1
ATOM 1653 C CA . ASP A 1 219 ? 4.305 -19.165 -21.736 1.00 11.97 216 ASP A CA 1
ATOM 1654 C C . ASP A 1 219 ? 3.126 -18.805 -22.641 1.00 12.82 216 ASP A C 1
ATOM 1655 O O . ASP A 1 219 ? 1.959 -19.158 -22.371 1.00 12.89 216 ASP A O 1
ATOM 1660 N N . THR A 1 220 ? 3.388 -18.053 -23.733 1.00 11.95 217 THR A N 1
ATOM 1661 C CA . THR A 1 220 ? 2.387 -17.784 -24.725 1.00 12.10 217 THR A CA 1
ATOM 1662 C C . THR A 1 220 ? 1.750 -19.098 -25.273 1.00 11.67 217 THR A C 1
ATOM 1663 O O . THR A 1 220 ? 0.539 -19.208 -25.465 1.00 12.98 217 THR A O 1
ATOM 1667 N N . LEU A 1 221 ? 2.603 -20.075 -25.625 1.00 12.16 218 LEU A N 1
ATOM 1668 C CA . LEU A 1 221 ? 2.115 -21.337 -26.155 1.00 12.34 218 LEU A CA 1
ATOM 1669 C C . LEU A 1 221 ? 1.127 -21.996 -25.201 1.00 12.05 218 LEU A C 1
ATOM 1670 O O . LEU A 1 221 ? 0.076 -22.480 -25.642 1.00 12.38 218 LEU A O 1
ATOM 1675 N N . THR A 1 222 ? 1.434 -22.046 -23.902 1.00 11.62 219 THR A N 1
ATOM 1676 C CA . THR A 1 222 ? 0.515 -22.668 -22.948 1.00 12.39 219 THR A CA 1
ATOM 1677 C C . THR A 1 222 ? -0.861 -22.043 -23.042 1.00 12.49 219 THR A C 1
ATOM 1678 O O . THR A 1 222 ? -1.888 -22.698 -23.056 1.00 13.06 219 THR A O 1
ATOM 1682 N N . GLY A 1 223 ? -0.876 -20.721 -23.130 1.00 12.55 220 GLY A N 1
ATOM 1683 C CA . GLY A 1 223 ? -2.155 -20.017 -23.318 1.00 12.44 220 GLY A CA 1
ATOM 1684 C C . GLY A 1 223 ? -2.864 -20.346 -24.607 1.00 12.23 220 GLY A C 1
ATOM 1685 O O . GLY A 1 223 ? -4.089 -20.567 -24.637 1.00 12.97 220 GLY A O 1
ATOM 1686 N N . MET A 1 224 ? -2.117 -20.400 -25.697 1.00 12.23 221 MET A N 1
ATOM 1687 C CA . MET A 1 224 ? -2.723 -20.770 -26.974 1.00 12.16 221 MET A CA 1
ATOM 1688 C C . MET A 1 224 ? -3.380 -22.170 -26.924 1.00 12.66 221 MET A C 1
ATOM 1689 O O . MET A 1 224 ? -4.492 -22.381 -27.400 1.00 13.63 221 MET A O 1
ATOM 1694 N N . ILE A 1 225 ? -2.685 -23.138 -26.313 1.00 12.37 222 ILE A N 1
ATOM 1695 C CA . ILE A 1 225 ? -3.274 -24.469 -26.147 1.00 13.13 222 ILE A CA 1
ATOM 1696 C C . ILE A 1 225 ? -4.573 -24.381 -25.322 1.00 13.44 222 ILE A C 1
ATOM 1697 O O . ILE A 1 225 ? -5.591 -24.978 -25.683 1.00 14.27 222 ILE A O 1
ATOM 1702 N N . LEU A 1 226 ? -4.546 -23.606 -24.243 1.00 12.55 223 LEU A N 1
ATOM 1703 C CA . LEU A 1 226 ? -5.691 -23.463 -23.373 1.00 13.28 223 LEU A CA 1
ATOM 1704 C C . LEU A 1 226 ? -6.913 -22.936 -24.135 1.00 13.49 223 LEU A C 1
ATOM 1705 O O . LEU A 1 226 ? -7.992 -23.464 -24.041 1.00 13.70 223 LEU A O 1
ATOM 1710 N N . GLY A 1 227 ? -6.729 -21.872 -24.889 1.00 12.73 224 GLY A N 1
ATOM 1711 C CA . GLY A 1 227 ? -7.833 -21.346 -25.680 1.00 13.82 224 GLY A CA 1
ATOM 1712 C C . GLY A 1 227 ? -8.287 -22.320 -26.758 1.00 13.80 224 GLY A C 1
ATOM 1713 O O . GLY A 1 227 ? -9.503 -22.521 -26.966 1.00 14.62 224 GLY A O 1
ATOM 1714 N N . MET A 1 228 ? -7.344 -22.950 -27.469 1.00 13.55 225 MET A N 1
ATOM 1715 C CA . MET A 1 228 ? -7.755 -23.855 -28.540 1.00 14.64 225 MET A CA 1
ATOM 1716 C C . MET A 1 228 ? -8.528 -25.057 -28.033 1.00 14.39 225 MET A C 1
ATOM 1717 O O . MET A 1 228 ? -9.453 -25.548 -28.684 1.00 15.10 225 MET A O 1
ATOM 1722 N N . LEU A 1 229 ? -8.235 -25.493 -26.823 1.00 13.54 226 LEU A N 1
ATOM 1723 C CA . LEU A 1 229 ? -9.010 -26.597 -26.197 1.00 14.50 226 LEU A CA 1
ATOM 1724 C C . LEU A 1 229 ? -10.472 -26.229 -26.017 1.00 14.54 226 LEU A C 1
ATOM 1725 O O . LEU A 1 229 ? -11.344 -27.114 -25.898 1.00 17.08 226 LEU A O 1
ATOM 1730 N N . CYS A 1 230 ? -10.737 -24.928 -25.897 1.00 14.53 227 CYS A N 1
ATOM 1731 C CA . CYS A 1 230 ? -12.105 -24.460 -25.701 1.00 14.25 227 CYS A CA 1
ATOM 1732 C C . CYS A 1 230 ? -12.919 -24.387 -26.967 1.00 15.86 227 CYS A C 1
ATOM 1733 O O . CYS A 1 230 ? -14.162 -24.447 -26.922 1.00 17.61 227 CYS A O 1
ATOM 1736 N N . CYS A 1 231 ? -12.297 -24.257 -28.127 1.00 15.49 228 CYS A N 1
ATOM 1737 C CA . CYS A 1 231 ? -13.038 -24.095 -29.394 1.00 16.63 228 CYS A CA 1
ATOM 1738 C C . CYS A 1 231 ? -12.941 -25.279 -30.331 1.00 17.01 228 CYS A C 1
ATOM 1739 O O . CYS A 1 231 ? -13.741 -25.372 -31.262 1.00 18.53 228 CYS A O 1
ATOM 1742 N N . HIS A 1 232 ? -12.017 -26.213 -30.073 1.00 17.05 229 HIS A N 1
ATOM 1743 C CA . HIS A 1 232 ? -11.940 -27.430 -30.869 1.00 16.73 229 HIS A CA 1
ATOM 1744 C C . HIS A 1 232 ? -12.748 -28.547 -30.221 1.00 19.40 229 HIS A C 1
ATOM 1745 O O . HIS A 1 232 ? -12.557 -28.795 -29.046 1.00 20.81 229 HIS A O 1
ATOM 1752 N N . GLU A 1 233 ? -13.508 -29.290 -30.983 1.00 22.19 230 GLU A N 1
ATOM 1753 C CA . GLU A 1 233 ? -14.181 -30.458 -30.446 1.00 24.71 230 GLU A CA 1
ATOM 1754 C C . GLU A 1 233 ? -13.204 -31.562 -30.009 1.00 23.48 230 GLU A C 1
ATOM 1755 O O . GLU A 1 233 ? -13.418 -32.218 -28.961 1.00 24.38 230 GLU A O 1
ATOM 1761 N N . ASP A 1 234 ? -12.148 -31.757 -30.787 1.00 20.75 231 ASP A N 1
ATOM 1762 C CA . ASP A 1 234 ? -11.167 -32.796 -30.511 1.00 19.83 231 ASP A CA 1
ATOM 1763 C C . ASP A 1 234 ? -9.948 -32.153 -29.835 1.00 19.10 231 ASP A C 1
ATOM 1764 O O . ASP A 1 234 ? -9.272 -31.337 -30.445 1.00 18.13 231 ASP A O 1
ATOM 1769 N N . PRO A 1 235 ? -9.669 -32.488 -28.577 1.00 17.52 232 PRO A N 1
ATOM 1770 C CA . PRO A 1 235 ? -8.538 -31.847 -27.892 1.00 17.52 232 PRO A CA 1
ATOM 1771 C C . PRO A 1 235 ? -7.196 -32.157 -28.546 1.00 16.88 232 PRO A C 1
ATOM 1772 O O . PRO A 1 235 ? -6.256 -31.367 -28.378 1.00 16.78 232 PRO A O 1
ATOM 1776 N N . LYS A 1 236 ? -7.080 -33.266 -29.264 1.00 16.79 233 LYS A N 1
ATOM 1777 C CA . LYS A 1 236 ? -5.840 -33.556 -29.986 1.00 16.85 233 LYS A CA 1
ATOM 1778 C C . LYS A 1 236 ? -5.536 -32.468 -31.024 1.00 16.71 233 LYS A C 1
ATOM 1779 O O . LYS A 1 236 ? -4.415 -32.016 -31.178 1.00 16.87 233 LYS A O 1
ATOM 1785 N N . HIS A 1 237 ? -6.575 -32.085 -31.760 1.00 17.51 234 HIS A N 1
ATOM 1786 C CA . HIS A 1 237 ? -6.434 -31.052 -32.774 1.00 17.19 234 HIS A CA 1
ATOM 1787 C C . HIS A 1 237 ? -6.118 -29.723 -32.177 1.00 16.40 234 HIS A C 1
ATOM 1788 O O . HIS A 1 237 ? -5.370 -28.929 -32.738 1.00 16.59 234 HIS A O 1
ATOM 1795 N N . ALA A 1 238 ? -6.718 -29.433 -31.015 1.00 15.23 235 ALA A N 1
ATOM 1796 C CA . ALA A 1 238 ? -6.419 -28.199 -30.327 1.00 14.42 235 ALA A CA 1
ATOM 1797 C C . ALA A 1 238 ? -4.925 -28.067 -30.014 1.00 14.62 235 ALA A C 1
ATOM 1798 O O . ALA A 1 238 ? -4.309 -27.033 -30.269 1.00 14.90 235 ALA A O 1
ATOM 1800 N N . VAL A 1 239 ? -4.313 -29.130 -29.470 1.00 14.16 236 VAL A N 1
ATOM 1801 C CA . VAL A 1 239 ? -2.892 -29.125 -29.130 1.00 14.06 236 VAL A CA 1
ATOM 1802 C C . VAL A 1 239 ? -2.050 -28.959 -30.393 1.00 14.09 236 VAL A C 1
ATOM 1803 O O . VAL A 1 239 ? -1.161 -28.114 -30.483 1.00 14.35 236 VAL A O 1
ATOM 1807 N N . LEU A 1 240 ? -2.361 -29.763 -31.396 1.00 14.36 237 LEU A N 1
ATOM 1808 C CA . LEU A 1 240 ? -1.573 -29.753 -32.645 1.00 14.84 237 LEU A CA 1
ATOM 1809 C C . LEU A 1 240 ? -1.666 -28.414 -33.380 1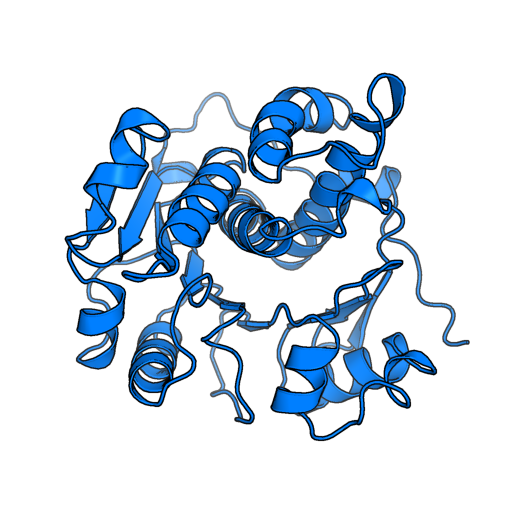.00 14.96 237 LEU A C 1
ATOM 1810 O O . LEU A 1 240 ? -0.661 -27.864 -33.840 1.00 14.72 237 LEU A O 1
ATOM 1815 N N . ASN A 1 241 ? -2.866 -27.843 -33.434 1.00 14.68 238 ASN A N 1
ATOM 1816 C CA . ASN A 1 241 ? -3.051 -26.541 -34.075 1.00 14.54 238 ASN A CA 1
ATOM 1817 C C . ASN A 1 241 ? -2.431 -25.405 -33.300 1.00 13.64 238 ASN A C 1
ATOM 1818 O O . ASN A 1 241 ? -1.944 -24.464 -33.915 1.00 14.67 238 ASN A O 1
ATOM 1823 N N . ALA A 1 242 ? -2.410 -25.478 -31.971 1.00 13.74 239 ALA A N 1
ATOM 1824 C CA . ALA A 1 242 ? -1.788 -24.450 -31.189 1.00 13.77 239 ALA A CA 1
ATOM 1825 C C . ALA A 1 242 ? -0.311 -24.431 -31.442 1.00 14.04 239 ALA A C 1
ATOM 1826 O O . ALA A 1 242 ? 0.296 -23.369 -31.665 1.00 13.45 239 ALA A O 1
ATOM 1828 N N . VAL A 1 243 ? 0.327 -25.610 -31.374 1.00 14.18 240 VAL A N 1
ATOM 1829 C CA . VAL A 1 243 ? 1.782 -25.705 -31.572 1.00 14.05 240 VAL A CA 1
ATOM 1830 C C . VAL A 1 243 ? 2.133 -25.216 -33.006 1.00 13.78 240 VAL A C 1
ATOM 1831 O O . VAL A 1 243 ? 3.064 -24.409 -33.215 1.00 14.30 240 VAL A O 1
ATOM 1835 N N . TYR A 1 244 ? 1.327 -25.611 -33.974 1.00 13.39 241 TYR A N 1
ATOM 1836 C CA . TYR A 1 244 ? 1.565 -25.225 -35.369 1.00 14.13 241 TYR A CA 1
ATOM 1837 C C . TYR A 1 244 ? 1.425 -23.729 -35.583 1.00 13.34 241 TYR A C 1
ATOM 1838 O O . TYR A 1 244 ? 2.304 -23.084 -36.145 1.00 14.61 241 TYR A O 1
ATOM 1847 N N . LEU A 1 245 ? 0.326 -23.167 -35.126 1.00 13.58 242 LEU A N 1
ATOM 1848 C CA . LEU A 1 245 ? 0.099 -21.737 -35.345 1.00 13.69 242 LEU A CA 1
ATOM 1849 C C . LEU A 1 245 ? 1.083 -20.880 -34.576 1.00 13.38 242 LEU A C 1
ATOM 1850 O O . LEU A 1 245 ? 1.484 -19.836 -35.058 1.00 13.54 242 LEU A O 1
ATOM 1855 N N . HIS A 1 246 ? 1.466 -21.307 -33.373 1.00 12.73 243 HIS A N 1
ATOM 1856 C CA . HIS A 1 246 ? 2.515 -20.617 -32.585 1.00 13.62 243 HIS A CA 1
ATOM 1857 C C . HIS A 1 246 ? 3.782 -20.482 -33.414 1.00 13.05 243 HIS A C 1
ATOM 1858 O O . HIS A 1 246 ? 4.309 -19.374 -33.559 1.00 13.43 243 HIS A O 1
ATOM 1865 N N . GLY A 1 247 ? 4.207 -21.568 -34.047 1.00 13.17 244 GLY A N 1
ATOM 1866 C CA . GLY A 1 247 ? 5.391 -21.511 -34.898 1.00 13.28 244 GLY A CA 1
ATOM 1867 C C . GLY A 1 247 ? 5.159 -20.677 -36.143 1.00 13.90 244 GLY A C 1
ATOM 1868 O O . GLY A 1 247 ? 6.040 -19.930 -36.581 1.00 14.23 244 GLY A O 1
ATOM 1869 N N . ALA A 1 248 ? 3.977 -20.780 -36.755 1.00 14.29 245 ALA A N 1
ATOM 1870 C CA . ALA A 1 248 ? 3.648 -20.008 -37.948 1.00 13.95 245 ALA A CA 1
ATOM 1871 C C . ALA A 1 248 ? 3.710 -18.507 -37.687 1.00 14.79 245 ALA A C 1
ATOM 1872 O O . ALA A 1 248 ? 4.052 -17.736 -38.583 1.00 15.32 245 ALA A O 1
ATOM 1874 N N . CYS A 1 249 ? 3.357 -18.086 -36.480 1.00 13.59 246 CYS A N 1
ATOM 1875 C CA . CYS A 1 249 ? 3.427 -16.669 -36.135 1.00 14.15 246 CYS A CA 1
ATOM 1876 C C . CYS A 1 249 ? 4.852 -16.170 -36.178 1.00 14.70 246 CYS A C 1
ATOM 1877 O O . CYS A 1 249 ? 5.114 -15.048 -36.648 1.00 14.62 246 CYS A O 1
ATOM 1880 N N . ALA A 1 250 ? 5.804 -16.964 -35.666 1.00 13.52 247 ALA A N 1
ATOM 1881 C CA . ALA A 1 250 ? 7.212 -16.600 -35.763 1.00 14.33 247 ALA A CA 1
ATOM 1882 C C . ALA A 1 250 ? 7.701 -16.560 -37.192 1.00 15.52 247 ALA A C 1
ATOM 1883 O O . ALA A 1 250 ? 8.517 -15.706 -37.534 1.00 16.73 247 ALA A O 1
ATOM 1885 N N . GLU A 1 251 ? 7.208 -17.443 -38.035 1.00 14.64 248 GLU A N 1
ATOM 1886 C CA . GLU A 1 251 ? 7.615 -17.414 -39.445 1.00 16.20 248 GLU A CA 1
ATOM 1887 C C . GLU A 1 251 ? 7.075 -16.188 -40.155 1.00 16.79 248 GLU A C 1
ATOM 1888 O O . GLU A 1 251 ? 7.791 -15.620 -40.982 1.00 18.02 248 GLU A O 1
ATOM 1894 N N . LEU A 1 252 ? 5.855 -15.748 -39.863 1.00 16.68 249 LEU A N 1
ATOM 1895 C CA A LEU A 1 252 ? 5.343 -14.481 -40.389 0.50 18.03 249 LEU A CA 1
ATOM 1896 C CA B LEU A 1 252 ? 5.379 -14.516 -40.446 0.50 18.05 249 LEU A CA 1
ATOM 1897 C C . LEU A 1 252 ? 6.245 -13.359 -39.964 1.00 18.24 249 LEU A C 1
ATOM 1898 O O . LEU A 1 252 ? 6.649 -12.524 -40.771 1.00 18.81 249 LEU A O 1
ATOM 1907 N N . TRP A 1 253 ? 6.575 -13.306 -38.673 1.00 17.20 250 TRP A N 1
ATOM 1908 C CA . TRP A 1 253 ? 7.425 -12.221 -38.153 1.00 17.40 250 TRP A CA 1
ATOM 1909 C C . TRP A 1 253 ? 8.677 -12.061 -38.916 1.00 17.92 250 TRP A C 1
ATOM 1910 O O . TRP A 1 253 ? 9.095 -10.933 -39.242 1.00 18.05 250 TRP A O 1
ATOM 1921 N N . THR A 1 254 ? 9.356 -13.164 -39.188 1.00 16.84 251 THR A N 1
ATOM 1922 C CA . THR A 1 254 ? 10.672 -13.091 -39.805 1.00 17.96 251 THR A CA 1
ATOM 1923 C C . THR A 1 254 ? 10.655 -12.700 -41.267 1.00 18.48 251 THR A C 1
ATOM 1924 O O . THR A 1 254 ? 11.694 -12.420 -41.874 1.00 19.53 251 THR A O 1
ATOM 1928 N N . ASP A 1 255 ? 9.481 -12.576 -41.862 1.00 18.78 252 ASP A N 1
ATOM 1929 C CA . ASP A 1 255 ? 9.436 -12.106 -43.245 1.00 20.38 252 ASP A CA 1
ATOM 1930 C C . ASP A 1 255 ? 9.979 -10.686 -43.354 1.00 20.99 252 ASP A C 1
ATOM 1931 O O . ASP A 1 255 ? 10.664 -10.371 -44.293 1.00 22.72 252 ASP A O 1
ATOM 1936 N N . GLU A 1 256 ? 9.636 -9.830 -42.402 1.00 19.69 253 GLU A N 1
ATOM 1937 C CA . GLU A 1 256 ? 10.060 -8.442 -42.453 1.00 20.88 253 GLU A CA 1
ATOM 1938 C C . GLU A 1 256 ? 10.756 -7.938 -41.202 1.00 17.88 253 GLU A C 1
ATOM 1939 O O . GLU A 1 256 ? 11.107 -6.756 -41.155 1.00 19.72 253 GLU A O 1
ATOM 1945 N N . HIS A 1 257 ? 11.014 -8.832 -40.266 1.00 16.40 254 HIS A N 1
ATOM 1946 C CA . HIS A 1 257 ? 11.663 -8.459 -38.998 1.00 15.57 254 HIS A CA 1
ATOM 1947 C C . HIS A 1 257 ? 12.784 -9.438 -38.704 1.00 15.65 254 HIS A C 1
ATOM 1948 O O . HIS A 1 257 ? 12.688 -10.631 -39.012 1.00 16.23 254 HIS A O 1
ATOM 1955 N N . SER A 1 258 ? 13.848 -8.991 -38.042 1.00 14.90 255 SER A N 1
ATOM 1956 C CA . SER A 1 258 ? 14.919 -9.914 -37.656 1.00 15.08 255 SER A CA 1
ATOM 1957 C C . SER A 1 258 ? 14.476 -10.905 -36.598 1.00 15.22 255 SER A C 1
ATOM 1958 O O . SER A 1 258 ? 13.823 -10.553 -35.608 1.00 14.36 255 SER A O 1
ATOM 1961 N N . ALA A 1 259 ? 14.895 -12.157 -36.762 1.00 14.88 256 ALA A N 1
ATOM 1962 C CA . ALA A 1 259 ? 14.627 -13.193 -35.814 1.00 14.76 256 ALA A CA 1
ATOM 1963 C C . ALA A 1 259 ? 15.219 -12.940 -34.428 1.00 15.65 256 ALA A C 1
ATOM 1964 O O . ALA A 1 259 ? 14.777 -13.551 -33.477 1.00 17.03 256 ALA A O 1
ATOM 1966 N N . HIS A 1 260 ? 16.163 -12.042 -34.310 1.00 14.87 257 HIS A N 1
ATOM 1967 C CA . HIS A 1 260 ? 16.710 -11.719 -32.995 1.00 14.74 257 HIS A CA 1
ATOM 1968 C C . HIS A 1 260 ? 15.807 -10.864 -32.176 1.00 14.34 257 HIS A C 1
ATOM 1969 O O . HIS A 1 260 ? 16.068 -10.689 -30.961 1.00 14.01 257 HIS A O 1
ATOM 1976 N N . THR A 1 261 ? 14.751 -10.302 -32.767 1.00 14.15 258 THR A N 1
ATOM 1977 C CA . THR A 1 261 ? 14.074 -9.120 -32.197 1.00 13.40 258 THR A CA 1
ATOM 1978 C C . THR A 1 261 ? 12.629 -9.384 -31.761 1.00 13.32 258 THR A C 1
ATOM 1979 O O . THR A 1 261 ? 12.019 -8.465 -31.219 1.00 14.28 258 THR A O 1
ATOM 1983 N N . LEU A 1 262 ? 12.079 -10.592 -31.938 1.00 13.33 259 LEU A N 1
ATOM 1984 C CA . LEU A 1 262 ? 10.690 -10.892 -31.548 1.00 13.51 259 LEU A CA 1
ATOM 1985 C C . LEU A 1 262 ? 10.525 -10.842 -30.043 1.00 13.51 259 LEU A C 1
ATOM 1986 O O . LEU A 1 262 ? 11.354 -11.341 -29.320 1.00 13.04 259 LEU A O 1
ATOM 1991 N N . LEU A 1 263 ? 9.413 -10.288 -29.583 1.00 13.11 260 LEU A N 1
ATOM 1992 C CA . LEU A 1 263 ? 8.999 -10.431 -28.175 1.00 12.80 260 LEU A CA 1
ATOM 1993 C C . LEU A 1 263 ? 7.777 -11.334 -28.154 1.00 12.23 260 LEU A C 1
ATOM 1994 O O . LEU A 1 263 ? 6.877 -11.194 -28.982 1.00 13.09 260 LEU A O 1
ATOM 1999 N N . ALA A 1 264 ? 7.697 -12.232 -27.182 1.00 12.15 261 ALA A N 1
ATOM 2000 C CA . ALA A 1 264 ? 6.670 -13.252 -27.133 1.00 12.49 261 ALA A CA 1
ATOM 2001 C C . ALA A 1 264 ? 5.276 -12.709 -27.270 1.00 12.38 261 ALA A C 1
ATOM 2002 O O . ALA A 1 264 ? 4.450 -13.332 -27.951 1.00 13.34 261 ALA A O 1
ATOM 2004 N N . HIS A 1 265 ? 4.939 -11.600 -26.620 1.00 12.83 262 HIS A N 1
ATOM 2005 C CA . HIS A 1 265 ? 3.564 -11.119 -26.739 1.00 13.17 262 HIS A CA 1
ATOM 2006 C C . HIS A 1 265 ? 3.155 -10.793 -28.123 1.00 14.23 262 HIS A C 1
ATOM 2007 O O . HIS A 1 265 ? 1.951 -10.821 -28.431 1.00 15.46 262 HIS A O 1
ATOM 2014 N N . GLU A 1 266 ? 4.111 -10.476 -29.003 1.00 12.79 263 GLU A N 1
ATOM 2015 C CA . GLU A 1 266 ? 3.790 -10.181 -30.381 1.00 13.52 263 GLU A CA 1
ATOM 2016 C C . GLU A 1 266 ? 3.275 -11.399 -31.147 1.00 13.74 263 GLU A C 1
ATOM 2017 O O . GLU A 1 266 ? 2.534 -11.260 -32.098 1.00 14.79 263 GLU A O 1
ATOM 2023 N N . LEU A 1 267 ? 3.600 -12.609 -30.698 1.00 13.78 264 LEU A N 1
ATOM 2024 C CA . LEU A 1 267 ? 3.019 -13.806 -31.273 1.00 13.48 264 LEU A CA 1
ATOM 2025 C C . LEU A 1 267 ? 1.493 -13.780 -31.208 1.00 14.86 264 LEU A C 1
ATOM 2026 O O . LEU A 1 267 ? 0.815 -14.098 -32.198 1.00 15.00 264 LEU A O 1
ATOM 2031 N N . SER A 1 268 ? 0.956 -13.375 -30.076 1.00 15.65 265 SER A N 1
ATOM 2032 C CA . SER A 1 268 ? -0.476 -13.202 -29.876 1.00 16.91 265 SER A CA 1
ATOM 2033 C C . SER A 1 268 ? -1.090 -12.111 -30.748 1.00 17.00 265 SER A C 1
ATOM 2034 O O . SER A 1 268 ? -2.239 -12.177 -31.103 1.00 17.42 265 SER A O 1
ATOM 2037 N N . ASP A 1 269 ? -0.311 -11.079 -31.012 1.00 16.21 266 ASP A N 1
ATOM 2038 C CA . ASP A 1 269 ? -0.732 -9.924 -31.809 1.00 17.40 266 ASP A CA 1
ATOM 2039 C C . ASP A 1 269 ? -0.790 -10.384 -33.307 1.00 16.19 266 ASP A C 1
ATOM 2040 O O . ASP A 1 269 ? -1.552 -9.816 -34.110 1.00 16.83 266 ASP A O 1
ATOM 2045 N N . ILE A 1 270 ? 0.094 -11.312 -33.725 1.00 15.02 267 ILE A N 1
ATOM 2046 C CA . ILE A 1 270 ? 0.247 -11.814 -35.113 1.00 16.07 267 ILE A CA 1
ATOM 2047 C C . ILE A 1 270 ? -0.781 -12.894 -35.419 1.00 15.05 267 ILE A C 1
ATOM 2048 O O . ILE A 1 270 ? -1.244 -13.055 -36.555 1.00 15.16 267 ILE A O 1
ATOM 2053 N N . LEU A 1 271 ? -1.180 -13.648 -34.400 1.00 13.87 268 LEU A N 1
ATOM 2054 C CA . LEU A 1 271 ? -2.066 -14.802 -34.575 1.00 13.52 268 LEU A CA 1
ATOM 2055 C C . LEU A 1 271 ? -3.365 -14.478 -35.320 1.00 14.33 268 LEU A C 1
ATOM 2056 O O . LEU A 1 271 ? -3.829 -15.275 -36.123 1.00 14.96 268 LEU A O 1
ATOM 2061 N N . PRO A 1 272 ? -3.982 -13.318 -35.039 1.00 13.59 269 PRO A N 1
ATOM 2062 C CA . PRO A 1 272 ? -5.255 -13.052 -35.773 1.00 14.33 269 PRO A CA 1
ATOM 2063 C C . PRO A 1 272 ? -5.156 -13.165 -37.288 1.00 16.38 269 PRO A C 1
ATOM 2064 O O . PRO A 1 272 ? -6.010 -13.776 -37.917 1.00 15.86 269 PRO A O 1
ATOM 2068 N N . ARG A 1 273 ? -4.091 -12.599 -37.858 1.00 16.12 270 ARG A N 1
ATOM 2069 C CA . ARG A 1 273 ? -3.898 -12.607 -39.298 1.00 17.06 270 ARG A CA 1
ATOM 2070 C C . ARG A 1 273 ? -3.400 -13.975 -39.775 1.00 16.71 270 ARG A C 1
ATOM 2071 O O . ARG A 1 273 ? -3.800 -14.436 -40.869 1.00 17.66 270 ARG A O 1
ATOM 2079 N N . VAL A 1 274 ? -2.536 -14.595 -38.989 1.00 16.06 271 VAL A N 1
ATOM 2080 C CA . VAL A 1 274 ? -2.033 -15.911 -39.357 1.00 16.37 271 VAL A CA 1
ATOM 2081 C C . VAL A 1 274 ? -3.143 -16.943 -39.371 1.00 16.45 271 VAL A C 1
ATOM 2082 O O . VAL A 1 274 ? -3.310 -17.692 -40.342 1.00 16.93 271 VAL A O 1
ATOM 2086 N N . TRP A 1 275 ? -3.982 -16.965 -38.355 1.00 15.64 272 TRP A N 1
ATOM 2087 C CA . TRP A 1 275 ? -5.058 -17.922 -38.285 1.00 15.68 272 TRP A CA 1
ATOM 2088 C C . TRP A 1 275 ? -6.011 -17.711 -39.460 1.00 16.30 272 TRP A C 1
ATOM 2089 O O . TRP A 1 275 ? -6.464 -18.672 -40.068 1.00 17.03 272 TRP A O 1
ATOM 2100 N N . LYS A 1 276 ? -6.311 -16.479 -39.853 1.00 16.28 273 LYS A N 1
ATOM 2101 C CA . LYS A 1 276 ? -7.184 -16.226 -40.998 1.00 16.83 273 LYS A CA 1
ATOM 2102 C C . LYS A 1 276 ? -6.693 -16.919 -42.291 1.00 18.18 273 LYS A C 1
ATOM 2103 O O . LYS A 1 276 ? -7.502 -17.378 -43.061 1.00 19.90 273 LYS A O 1
ATOM 2109 N N . ARG A 1 277 ? -5.385 -16.982 -42.459 1.00 18.66 274 ARG A N 1
ATOM 2110 C CA A ARG A 1 277 ? -4.757 -17.589 -43.643 0.50 21.37 274 ARG A CA 1
ATOM 2111 C CA B ARG A 1 277 ? -4.823 -17.548 -43.678 0.50 21.00 274 ARG A CA 1
ATOM 2112 C C . ARG A 1 277 ? -5.111 -19.045 -43.799 1.00 21.11 274 ARG A C 1
ATOM 2113 O O . ARG A 1 277 ? -5.070 -19.596 -44.921 1.00 22.88 274 ARG A O 1
ATOM 2128 N N . PHE A 1 278 ? -5.419 -19.702 -42.699 1.00 20.47 275 PHE A N 1
ATOM 2129 C CA . PHE A 1 278 ? -5.699 -21.146 -42.670 1.00 20.88 275 PHE A CA 1
ATOM 2130 C C . PHE A 1 278 ? -7.178 -21.441 -42.639 1.00 23.15 275 PHE A C 1
ATOM 2131 O O . PHE A 1 278 ? -7.584 -22.596 -42.503 1.00 24.79 275 PHE A O 1
ATOM 2139 N N . GLU A 1 279 ? -8.018 -20.407 -42.812 1.00 25.14 276 GLU A N 1
ATOM 2140 C CA . GLU A 1 279 ? -9.481 -20.527 -42.890 1.00 26.80 276 GLU A CA 1
ATOM 2141 C C . GLU A 1 279 ? -9.959 -20.536 -44.340 1.00 31.88 276 GLU A C 1
ATOM 2142 O O . GLU A 1 279 ? -9.164 -20.287 -45.271 1.00 33.93 276 GLU A O 1
#

Sequence (277 aa):
AMNVPFWTEEHVRATLPERDAESHKGTYGTALLLAGSDDMPGAALLAGLGAMRSGLGKLVIGTSENVIPLIVPVLPEATYWRDDGWKKAADAQLEEETYRAIAIGPGLPQTESVQQAVDHVLTADDCPVILDAGALAKRTYPKREEGPVILTPHPGEFFRMTGVPVNEELQKKRAEYAKEWAAQLQTVIVLKGNQTVIAFPDGDCWLNPTGNGALAKGGTGDTLTGMILGMLCCHEDPKHAVLNAVYLHGACAELLWTDEHSAHTLLAHELSDILPRVWKRRFE

InterPro domains:
  IPR000631 ATP/ADP-dependent (S)-NAD(P)H-hydrate dehydratase [MF_01965] (7-273)
  IPR000631 ATP/ADP-dependent (S)-NAD(P)H-hydrate dehydratase [PF01256] (31-270)
  IPR000631 ATP/ADP-dependent (S)-NAD(P)H-hydrate dehydratase [PS51383] (7-275)
  IPR000631 ATP/ADP-dependent (S)-NAD(P)H-hydrate dehydratase [TIGR00196] (5-274)
  IPR000631 ATP/ADP-dependent (S)-NAD(P)H-hydrate dehydratase [cd01171] (20-268)
  IPR017953 Carbohydrate kinase, predicted, conserved site [PS01049] (98-108)
  IPR017953 Carbohydrate kinase, predicted, conserved site [PS01050] (212-222)
  IPR029056 Ribokinase-like [G3DSA:3.40.1190.20] (1-276)
  IPR029056 Ribokinase-like [SSF53613] (5-274)

Secondary structure (DSSP, 8-state):
---PPB--HHHHHHHPPP--SS--GGGG-EEEEE--BTTB-HHHHHHHHHHHTTT-SEEEEEE-TTTHHHHTTT-TT-EEEETHHHHTTTS--SS--SEEEE-TT----HHHHHHHHHHTTSSS-EEE-GGG--S------SS-EEE---HHHHHHHH---HHHHTTSHHHHHHHHHHHHTSEEEE-STT-EEE-TTS-EEE-----GGG-STTHHHHHHHHHHHHHHH-SSHHHHHHHHHHHHHHHHHHHHHHS-TTS--HHHHHHHHHHHHHHT-

CATH classification: 3.40.1190.20

Radius of gyration: 17.17 Å; Cα contacts (8 Å, |Δi|>4): 642; chains: 1; bounding box: 48×42×44 Å

GO terms:
  GO:0052855 ADP-dependent NAD(P)H-hydrate dehydratase activity (F, EXP)

Organism: Bacillus subtilis (strain 168) (NCBI:txid224308)